Protein AF-A0AB40CVM0-F1 (afdb_monomer)

Solvent-accessible surface area (backbone atoms only — not comparable to full-atom values): 10244 Å² total; per-residue (Å²): 115,86,68,56,75,73,36,88,53,53,49,73,67,45,50,52,48,48,51,51,51,39,75,69,60,80,73,60,88,91,58,45,74,55,73,43,61,72,40,90,69,58,43,54,48,69,69,47,38,52,52,47,45,49,66,45,48,52,59,50,49,52,50,49,33,65,75,70,69,53,58,56,62,61,42,43,32,39,36,34,31,25,38,70,54,86,56,88,74,40,69,51,56,54,49,38,62,74,59,59,33,45,96,80,45,45,73,42,75,47,57,74,57,54,93,56,34,58,62,53,44,50,53,54,47,50,55,49,43,74,74,38,83,67,38,31,32,39,38,37,38,40,52,45,61,44,64,60,69,62,64,67,68,56,66,84,55,42,48,52,70,48,71,67,60,59,55,60,50,69,48,83,45,67,64,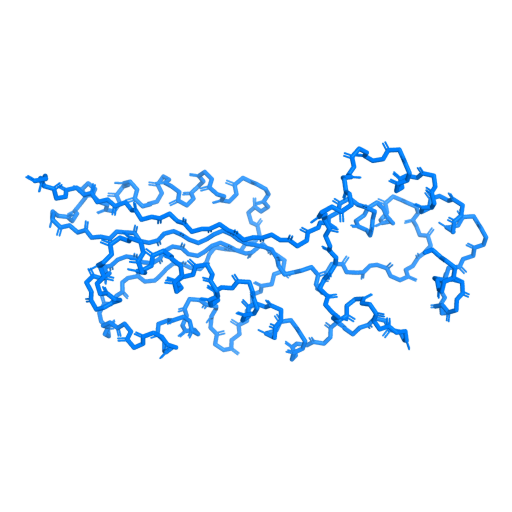52,82,132

Foldseek 3Di:
DVCLVQAPADDPVLVVLLVVCQVVVPDDPPFADQPQVVDRPRHLDPVSLVVLLCVAPPVQVVVVCVVVVDQLQQAQEEEEEEALDADVVGSQVVVCVVSVYDPNRHYHYHYNPPPCSQVVSVVVQVVVQVVDAFGKYKYKYWYRLSRLDDSHHPSVSSVSVRHDTGHMHMDIDHPDDD

Mean predicted aligned error: 4.35 Å

Organism: Dioscorea cayennensis subsp. rotundata (NCBI:txid55577)

InterPro domains:
  IPR012392 Very-long-chain 3-ketoacyl-CoA synthase [PTHR31561] (1-177)
  IPR013601 FAE1/Type III polyketide synthase-like protein [PF08392] (1-177)
  IPR016039 Thiolase-like [G3DSA:3.40.47.10] (3-178)
  IPR016039 Thiolase-like [SSF53901] (11-176)

Nearest PDB structures (foldseek):
  4jap-assembly1_D  TM=8.846E-01  e=1.483E-09  Mycobacterium tuberculosis
  7bur-assembly1_B  TM=7.819E-01  e=9.268E-09  Glycine max
  6j1n-assembly1_B  TM=8.239E-01  e=4.175E-08  Anisodus acutangulus
  6l78-assembly1_A  TM=7.704E-01  e=2.170E-08  Aegle marmelos
  1ted-assembly2_D  TM=8.591E-01  e=1.546E-07  Mycobacterium tuberculosis H37Rv

Structure (mmCIF, N/CA/C/O backbone):
data_AF-A0AB40CVM0-F1
#
_entry.id   AF-A0AB40CVM0-F1
#
loop_
_atom_site.group_PDB
_atom_site.id
_atom_site.type_symbol
_atom_site.label_atom_id
_atom_site.label_alt_id
_atom_site.label_comp_id
_atom_site.label_asym_id
_atom_site.label_entity_id
_atom_site.label_seq_id
_atom_site.pdbx_PDB_ins_code
_atom_site.Cartn_x
_atom_site.Cartn_y
_atom_site.Cartn_z
_atom_site.occupancy
_atom_site.B_iso_or_equiv
_atom_site.auth_seq_id
_atom_site.auth_comp_id
_atom_site.auth_asym_id
_atom_site.auth_atom_id
_atom_site.pdbx_PDB_model_num
ATOM 1 N N . MET A 1 1 ? 13.457 -11.020 -18.834 1.00 57.88 1 MET A N 1
ATOM 2 C CA . MET A 1 1 ? 14.182 -10.128 -19.769 1.00 57.88 1 MET A CA 1
ATOM 3 C C . MET A 1 1 ? 13.945 -10.510 -21.225 1.00 57.88 1 MET A C 1
ATOM 5 O O . MET A 1 1 ? 13.633 -9.621 -22.001 1.00 57.88 1 MET A O 1
ATOM 9 N N . GLU A 1 2 ? 14.026 -11.795 -21.590 1.00 58.19 2 GLU A N 1
ATOM 10 C CA . GLU A 1 2 ? 13.912 -12.271 -22.986 1.00 58.19 2 GLU A CA 1
ATOM 11 C C . GLU A 1 2 ? 12.644 -11.822 -23.724 1.00 58.19 2 GLU A C 1
ATOM 13 O O . GLU A 1 2 ? 12.697 -11.562 -24.918 1.00 58.19 2 GLU A O 1
ATOM 18 N N . HIS A 1 3 ? 11.523 -11.652 -23.022 1.00 64.69 3 HIS A N 1
ATOM 19 C CA . HIS A 1 3 ? 10.270 -11.222 -23.643 1.00 64.69 3 HIS A CA 1
ATOM 20 C C . HIS A 1 3 ? 10.081 -9.697 -23.747 1.00 64.69 3 HIS A C 1
ATOM 22 O O . HIS A 1 3 ? 9.148 -9.250 -24.409 1.00 64.69 3 HIS A O 1
ATOM 28 N N . LEU A 1 4 ? 10.945 -8.884 -23.121 1.00 64.69 4 LEU A N 1
ATOM 29 C CA . LEU A 1 4 ? 10.846 -7.415 -23.188 1.00 64.69 4 LEU A CA 1
ATOM 30 C C . LEU A 1 4 ? 11.214 -6.871 -24.574 1.00 64.69 4 LEU A C 1
ATOM 32 O O . LEU A 1 4 ? 10.752 -5.795 -24.937 1.00 64.69 4 LEU A O 1
ATOM 36 N N . SER A 1 5 ? 11.997 -7.621 -25.355 1.00 62.88 5 SER A N 1
ATOM 37 C CA . SER A 1 5 ? 12.316 -7.301 -26.753 1.00 62.88 5 SER A CA 1
ATOM 38 C C . SER A 1 5 ? 11.097 -7.365 -27.679 1.00 62.88 5 SER A C 1
ATOM 40 O O . SER A 1 5 ? 11.142 -6.813 -28.774 1.00 62.88 5 SER A O 1
ATOM 42 N N . MET A 1 6 ? 10.009 -8.012 -27.241 1.00 64.81 6 MET A N 1
ATOM 43 C CA . MET A 1 6 ? 8.746 -8.093 -27.981 1.00 64.81 6 MET A CA 1
ATOM 44 C C . MET A 1 6 ? 7.797 -6.924 -27.679 1.00 64.81 6 MET A C 1
ATOM 46 O O . MET A 1 6 ? 6.749 -6.816 -28.310 1.00 64.81 6 MET A O 1
ATOM 50 N N . ILE A 1 7 ? 8.125 -6.059 -26.711 1.00 70.56 7 ILE A N 1
ATOM 51 C CA . ILE A 1 7 ? 7.339 -4.855 -26.431 1.00 70.56 7 ILE A CA 1
ATOM 52 C C . ILE A 1 7 ? 7.738 -3.784 -27.447 1.00 70.56 7 ILE A C 1
ATOM 54 O O . ILE A 1 7 ? 8.870 -3.296 -27.429 1.00 70.56 7 ILE A O 1
ATOM 58 N N . GLU A 1 8 ? 6.795 -3.391 -28.307 1.00 63.75 8 GLU A N 1
ATOM 59 C CA . GLU A 1 8 ? 6.959 -2.229 -29.183 1.00 63.75 8 GLU A CA 1
ATOM 60 C C . GLU A 1 8 ? 7.308 -0.994 -28.337 1.00 63.75 8 GLU A C 1
ATOM 62 O O . GLU A 1 8 ? 6.508 -0.532 -27.524 1.00 63.75 8 GLU A O 1
ATOM 67 N N . GLY A 1 9 ? 8.530 -0.477 -28.493 1.00 71.75 9 GLY A N 1
ATOM 68 C CA . GLY A 1 9 ? 8.985 0.729 -27.794 1.00 71.75 9 GLY A CA 1
ATOM 69 C C . GLY A 1 9 ? 10.433 0.683 -27.315 1.00 71.75 9 GLY A C 1
ATOM 70 O O . GLY A 1 9 ? 11.092 1.722 -27.335 1.00 71.75 9 GLY A O 1
ATOM 71 N N . PHE A 1 10 ? 10.969 -0.490 -26.964 1.00 84.06 10 PHE A N 1
ATOM 72 C CA . PHE A 1 10 ? 12.355 -0.610 -26.493 1.00 84.06 10 PHE A CA 1
ATOM 73 C C . PHE A 1 10 ? 13.326 -0.936 -27.630 1.00 84.06 10 PHE A C 1
ATOM 75 O O . PHE A 1 10 ? 13.110 -1.855 -28.413 1.00 84.06 10 PHE A O 1
ATOM 82 N N . ASP A 1 11 ? 14.420 -0.181 -27.711 1.00 88.38 11 ASP A N 1
ATOM 83 C CA . ASP A 1 11 ? 15.569 -0.507 -28.555 1.00 88.38 11 ASP A CA 1
ATOM 84 C C . ASP A 1 11 ? 16.644 -1.270 -27.772 1.00 88.38 11 ASP A C 1
ATOM 86 O O . ASP A 1 11 ? 16.549 -1.477 -26.560 1.00 88.38 11 ASP A O 1
ATOM 90 N N . GLN A 1 12 ? 17.692 -1.697 -28.477 1.00 88.69 12 GLN A N 1
ATOM 91 C CA . GLN A 1 12 ? 18.775 -2.484 -27.891 1.00 88.69 12 GLN A CA 1
ATOM 92 C C . GLN A 1 12 ? 19.476 -1.758 -26.733 1.00 88.69 12 GLN A C 1
ATOM 94 O O . GLN A 1 12 ? 19.902 -2.397 -25.769 1.00 88.69 12 GLN A O 1
ATOM 99 N N . GLU A 1 13 ? 19.578 -0.429 -26.806 1.00 91.38 13 GLU A N 1
ATOM 100 C CA . GLU A 1 13 ? 20.172 0.385 -25.747 1.00 91.38 13 GLU A CA 1
ATOM 101 C C . GLU A 1 13 ? 19.293 0.375 -24.489 1.00 91.38 13 GLU A C 1
ATOM 103 O O . GLU A 1 13 ? 19.786 0.104 -23.392 1.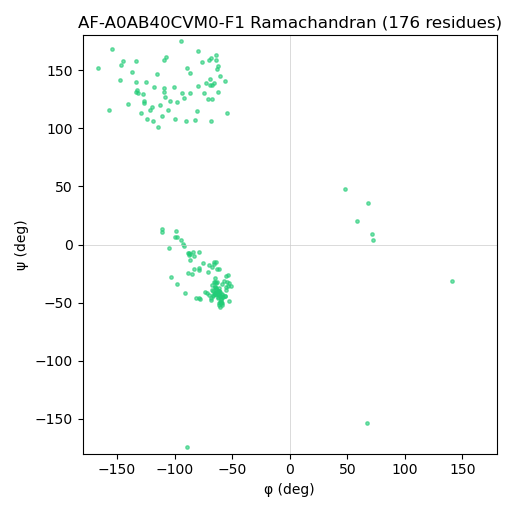00 91.38 13 GLU A O 1
ATOM 108 N N . SER A 1 14 ? 17.980 0.562 -24.654 1.00 91.50 14 SER A N 1
ATOM 109 C CA . SER A 1 14 ? 16.994 0.470 -23.572 1.00 91.50 14 SER A CA 1
ATOM 110 C C . SER A 1 14 ? 17.009 -0.909 -22.907 1.00 91.50 14 SER A C 1
ATOM 112 O O . SER A 1 14 ? 17.029 -1.006 -21.680 1.00 91.50 14 SER A O 1
ATOM 114 N N . LEU A 1 15 ? 17.054 -1.988 -23.697 1.00 90.69 15 LEU A N 1
ATOM 115 C CA . LEU A 1 15 ? 17.100 -3.361 -23.183 1.00 90.69 15 LEU A CA 1
ATOM 116 C C . LEU A 1 15 ? 18.396 -3.647 -22.414 1.00 90.69 15 LEU A C 1
ATOM 118 O O . LEU A 1 15 ? 18.350 -4.235 -21.331 1.00 90.69 15 LEU A O 1
ATOM 122 N N . SER A 1 16 ? 19.540 -3.195 -22.938 1.00 92.19 16 SER A N 1
ATOM 123 C CA . SER A 1 16 ? 20.839 -3.294 -22.261 1.00 92.19 16 SER A CA 1
ATOM 124 C C . SER A 1 16 ? 20.829 -2.544 -20.926 1.00 92.19 16 SER A C 1
ATOM 126 O O . SER A 1 16 ? 21.240 -3.090 -19.898 1.00 92.19 16 SER A O 1
ATOM 128 N N . PHE A 1 17 ? 20.275 -1.328 -20.912 1.00 92.94 17 PHE A N 1
ATOM 129 C CA . PHE A 1 17 ? 20.122 -0.526 -19.703 1.00 92.94 17 PHE A CA 1
ATOM 130 C C . PHE A 1 17 ? 19.230 -1.218 -18.664 1.00 92.94 17 PHE A C 1
ATOM 132 O O . PHE A 1 17 ? 19.660 -1.406 -17.524 1.00 92.94 17 PHE A O 1
ATOM 139 N N . LEU A 1 18 ? 18.027 -1.657 -19.055 1.00 91.69 18 LEU A N 1
ATOM 140 C CA . LEU A 1 18 ? 17.101 -2.386 -18.181 1.00 91.69 18 LEU A CA 1
ATOM 141 C C . LEU A 1 18 ? 17.761 -3.640 -17.592 1.00 91.69 18 LEU A C 1
ATOM 143 O O . LEU A 1 18 ? 17.664 -3.877 -16.387 1.00 91.69 18 LEU A O 1
ATOM 147 N N . SER A 1 19 ? 18.478 -4.410 -18.421 1.00 91.44 19 SER A N 1
ATOM 148 C CA . SER A 1 19 ? 19.187 -5.623 -17.996 1.00 91.44 19 SER A CA 1
ATOM 149 C C . SER A 1 19 ? 20.247 -5.307 -16.952 1.00 91.44 19 SER A C 1
ATOM 151 O O . SER A 1 19 ? 20.285 -5.926 -15.887 1.00 91.44 19 SER A O 1
ATOM 153 N N . LYS A 1 20 ? 21.094 -4.317 -17.251 1.00 93.94 20 LYS A N 1
ATOM 154 C CA . LYS A 1 20 ? 22.196 -3.912 -16.384 1.00 93.94 20 LYS A CA 1
ATOM 155 C C . LYS A 1 20 ? 21.665 -3.436 -15.038 1.00 93.94 20 LYS A C 1
ATOM 157 O O . LYS A 1 20 ? 22.048 -4.001 -14.019 1.00 93.94 20 LYS A O 1
ATOM 162 N N . VAL A 1 21 ? 20.740 -2.474 -15.039 1.00 94.00 21 VAL A N 1
ATOM 163 C CA . VAL A 1 21 ? 20.189 -1.897 -13.804 1.00 94.00 21 VAL A CA 1
ATOM 164 C C . VAL A 1 21 ? 19.455 -2.948 -12.981 1.00 94.00 21 VAL A C 1
ATOM 166 O O . VAL A 1 21 ? 19.649 -2.995 -11.772 1.00 94.00 21 VAL A O 1
ATOM 169 N N . THR A 1 22 ? 18.651 -3.813 -13.606 1.00 90.25 22 THR A N 1
ATOM 170 C CA . THR A 1 22 ? 17.925 -4.861 -12.875 1.00 90.25 22 THR A CA 1
ATOM 171 C C . THR A 1 22 ? 18.899 -5.827 -12.201 1.00 90.25 22 THR A C 1
ATOM 173 O O . THR A 1 22 ? 18.762 -6.073 -11.004 1.00 90.25 22 THR A O 1
ATOM 176 N N . SER A 1 23 ? 19.932 -6.291 -12.915 1.00 90.75 23 SER A N 1
ATOM 177 C CA . SER A 1 23 ? 20.947 -7.204 -12.361 1.00 90.75 23 SER A CA 1
ATOM 178 C C . SER A 1 23 ? 21.788 -6.587 -11.237 1.00 90.75 23 SER A C 1
ATOM 180 O O . SER A 1 23 ? 22.225 -7.294 -10.336 1.00 90.75 23 SER A O 1
ATOM 182 N N . SER A 1 24 ? 21.983 -5.264 -11.251 1.00 93.50 24 SER A N 1
ATOM 183 C CA . SER A 1 24 ? 22.740 -4.535 -10.228 1.00 93.50 24 SER A CA 1
ATOM 184 C C . SER A 1 24 ? 21.861 -3.847 -9.175 1.00 93.50 24 SER A C 1
ATOM 186 O O . SER A 1 24 ? 22.378 -3.073 -8.375 1.00 93.50 24 SER A O 1
ATOM 188 N N . SER A 1 25 ? 20.542 -4.061 -9.189 1.00 91.06 25 SER A N 1
ATOM 189 C CA . SER A 1 25 ? 19.595 -3.335 -8.322 1.00 91.06 25 SER A CA 1
ATOM 190 C C . SER A 1 25 ? 19.605 -3.800 -6.864 1.00 91.06 25 SER A C 1
ATOM 192 O O . SER A 1 25 ? 19.070 -3.107 -6.002 1.00 91.06 25 SER A O 1
ATOM 194 N N . GLY A 1 26 ? 20.180 -4.974 -6.586 1.00 92.12 26 GLY A N 1
ATOM 195 C CA . GLY A 1 26 ? 20.122 -5.608 -5.266 1.00 92.12 26 GLY A CA 1
ATOM 196 C C . GLY A 1 26 ? 18.742 -6.171 -4.904 1.00 92.12 26 GLY A C 1
ATOM 197 O O . GLY A 1 26 ? 18.536 -6.573 -3.761 1.00 92.12 26 GLY A O 1
ATOM 198 N N . LEU A 1 27 ? 17.792 -6.203 -5.846 1.00 92.19 27 LEU A N 1
ATOM 199 C CA . LEU A 1 27 ? 16.487 -6.827 -5.644 1.00 92.19 27 LEU A CA 1
ATOM 200 C C . LEU A 1 27 ? 16.618 -8.352 -5.672 1.00 92.19 27 LEU A C 1
ATOM 202 O O . LEU A 1 27 ? 17.206 -8.910 -6.595 1.00 92.19 27 LEU A O 1
ATOM 206 N N . GLY A 1 28 ? 16.053 -9.013 -4.663 1.00 89.75 28 GLY A N 1
ATOM 207 C CA . GLY A 1 28 ? 16.000 -10.471 -4.596 1.00 89.75 28 GLY A CA 1
ATOM 208 C C . GLY A 1 28 ? 14.883 -11.073 -5.453 1.00 89.75 28 GLY A C 1
ATOM 209 O O . GLY A 1 28 ? 13.939 -10.389 -5.860 1.00 89.75 28 GLY A O 1
ATOM 210 N N . GLU A 1 29 ? 14.961 -12.389 -5.643 1.00 88.12 29 GLU A N 1
ATOM 211 C CA . GLU A 1 29 ? 13.989 -13.188 -6.410 1.00 88.12 29 GLU A CA 1
ATOM 212 C C . GLU A 1 29 ? 12.592 -13.249 -5.765 1.00 88.12 29 GLU A C 1
ATOM 214 O O . GLU A 1 29 ? 11.612 -13.590 -6.420 1.00 88.12 29 GLU A O 1
ATOM 219 N N . GLU A 1 30 ? 12.469 -12.878 -4.487 1.00 89.19 30 GLU A N 1
ATOM 220 C CA . GLU A 1 30 ? 11.181 -12.799 -3.781 1.00 89.19 30 GLU A CA 1
ATOM 221 C C . GLU A 1 30 ? 10.384 -11.525 -4.118 1.00 89.19 30 GLU A C 1
ATOM 223 O O . GLU A 1 30 ? 9.234 -11.365 -3.705 1.00 89.19 30 GLU A O 1
ATOM 228 N N . THR A 1 31 ? 10.974 -10.603 -4.883 1.00 91.00 31 THR A N 1
ATOM 229 C CA . THR A 1 31 ? 10.281 -9.403 -5.356 1.00 91.00 31 THR A CA 1
ATOM 230 C C . THR A 1 31 ? 9.536 -9.675 -6.659 1.00 91.00 31 THR A C 1
ATOM 232 O O . THR A 1 31 ? 9.971 -10.467 -7.490 1.00 91.00 31 THR A O 1
ATOM 235 N N . TYR A 1 32 ? 8.404 -9.003 -6.882 1.00 89.19 32 TYR A N 1
ATOM 236 C CA . TYR A 1 32 ? 7.591 -9.277 -8.065 1.00 89.19 32 TYR A CA 1
ATOM 237 C C . TYR A 1 32 ? 6.899 -8.042 -8.646 1.00 89.19 32 TYR A C 1
ATOM 239 O O . TYR A 1 32 ? 6.675 -7.040 -7.969 1.00 89.19 32 TYR A O 1
ATOM 247 N N . PHE A 1 33 ? 6.546 -8.150 -9.929 1.00 91.62 33 PHE A N 1
ATOM 248 C CA . PHE A 1 33 ? 5.598 -7.268 -10.613 1.00 91.62 33 PHE A CA 1
ATOM 249 C C . PHE A 1 33 ? 4.171 -7.799 -10.489 1.00 91.62 33 PHE A C 1
ATOM 251 O O . PHE A 1 33 ? 3.992 -9.029 -10.455 1.00 91.62 33 PHE A O 1
ATOM 258 N N . PRO A 1 34 ? 3.152 -6.926 -10.522 1.00 92.81 34 PRO A N 1
ATOM 259 C CA . PRO A 1 34 ? 1.771 -7.371 -10.585 1.00 92.81 34 PRO A CA 1
ATOM 260 C C . PRO A 1 34 ? 1.525 -8.147 -11.896 1.00 92.81 34 PRO A C 1
ATOM 262 O O . PRO A 1 34 ? 2.178 -7.878 -12.910 1.00 92.81 34 PRO A O 1
ATOM 265 N N . PRO A 1 35 ? 0.587 -9.111 -11.920 1.00 92.06 35 PRO A N 1
ATOM 266 C CA . PRO A 1 35 ? 0.256 -9.895 -13.114 1.00 92.06 35 PRO A CA 1
ATOM 267 C C . PRO A 1 35 ? -0.024 -9.056 -14.370 1.00 92.06 35 PRO A C 1
ATOM 269 O O . PRO A 1 35 ? 0.356 -9.441 -15.473 1.00 92.06 35 PRO A O 1
ATOM 272 N N . SER A 1 36 ? -0.645 -7.890 -14.214 1.00 92.12 36 SER A N 1
ATOM 273 C CA . SER A 1 36 ? -0.925 -6.916 -15.277 1.00 92.12 36 SER A CA 1
ATOM 274 C C . SER A 1 36 ? 0.328 -6.482 -16.051 1.00 92.12 36 SER A C 1
ATOM 276 O O . SER A 1 36 ? 0.289 -6.406 -17.279 1.00 92.12 36 SER A O 1
ATOM 278 N N . LEU A 1 37 ? 1.457 -6.295 -15.362 1.00 90.62 37 LEU A N 1
ATOM 279 C CA . LEU A 1 37 ? 2.740 -5.914 -15.961 1.00 90.62 37 LEU A CA 1
ATOM 280 C C . LEU A 1 37 ? 3.543 -7.098 -16.518 1.00 90.62 37 LEU A C 1
ATOM 282 O O . LEU A 1 37 ? 4.552 -6.894 -17.183 1.00 90.62 37 LEU A O 1
ATOM 286 N N . ARG A 1 38 ? 3.091 -8.338 -16.291 1.00 87.25 38 ARG A N 1
ATOM 287 C CA . ARG A 1 38 ? 3.680 -9.545 -16.901 1.00 87.25 38 ARG A CA 1
ATOM 288 C C . ARG A 1 38 ? 3.079 -9.876 -18.272 1.00 87.25 38 ARG A C 1
ATOM 290 O O . ARG A 1 38 ? 3.555 -10.791 -18.934 1.00 87.25 38 ARG A O 1
ATOM 297 N N . HIS A 1 39 ? 2.027 -9.164 -18.685 1.00 85.75 39 HIS A N 1
ATOM 298 C CA . HIS A 1 39 ? 1.439 -9.297 -20.018 1.00 85.75 39 HIS A CA 1
ATOM 299 C C . HIS A 1 39 ? 2.297 -8.593 -21.076 1.00 85.75 39 HIS A C 1
ATOM 301 O O . HIS A 1 39 ? 3.035 -7.658 -20.772 1.00 85.75 39 HIS A O 1
ATOM 307 N N . LEU A 1 40 ? 2.159 -9.023 -22.331 1.00 83.69 40 LEU A N 1
ATOM 308 C CA . LEU A 1 40 ? 2.817 -8.419 -23.488 1.00 83.69 40 LEU A CA 1
ATOM 309 C C . LEU A 1 40 ? 1.741 -8.034 -24.517 1.00 83.69 40 LEU A C 1
ATOM 311 O O . LEU A 1 40 ? 1.143 -8.935 -25.110 1.00 83.69 40 LEU A O 1
ATOM 315 N N . PRO A 1 41 ? 1.453 -6.733 -24.707 1.00 84.31 41 PRO A N 1
ATOM 316 C CA . PRO A 1 41 ? 1.983 -5.591 -23.951 1.00 84.31 41 PRO A CA 1
ATOM 317 C C . PRO A 1 41 ? 1.448 -5.527 -22.498 1.00 84.31 41 PRO A C 1
ATOM 319 O O . PRO A 1 41 ? 0.386 -6.094 -22.207 1.00 84.31 41 PRO A O 1
ATOM 322 N N . PRO A 1 42 ? 2.149 -4.829 -21.582 1.00 89.62 42 PRO A N 1
ATOM 323 C CA . PRO A 1 42 ? 1.684 -4.592 -20.215 1.00 89.62 42 PRO A CA 1
ATOM 324 C C . PRO A 1 42 ? 0.315 -3.913 -20.173 1.00 89.62 42 PRO A C 1
ATOM 326 O O . PRO A 1 42 ? 0.028 -3.012 -20.962 1.00 89.62 42 PRO A O 1
ATOM 329 N N . ARG A 1 43 ? -0.537 -4.329 -19.232 1.00 90.88 43 ARG A N 1
ATOM 330 C CA . ARG A 1 43 ? -1.899 -3.796 -19.084 1.00 90.88 43 ARG A CA 1
ATOM 331 C C . ARG A 1 43 ? -1.952 -2.766 -17.965 1.00 90.88 43 ARG A C 1
ATOM 333 O O . ARG A 1 43 ? -1.892 -3.120 -16.794 1.00 90.88 43 ARG A O 1
ATOM 340 N N . THR A 1 44 ? -2.083 -1.498 -18.329 1.00 91.06 44 THR A N 1
ATOM 341 C CA . THR A 1 44 ? -2.035 -0.362 -17.392 1.00 91.06 44 THR A CA 1
ATOM 342 C C . THR A 1 44 ? -3.387 0.337 -17.230 1.00 91.06 44 THR A C 1
ATOM 344 O O . THR A 1 44 ? -3.478 1.416 -16.650 1.00 91.06 44 THR A O 1
ATOM 347 N N . ASP A 1 45 ? -4.463 -0.264 -17.744 1.00 93.31 45 ASP A N 1
ATOM 348 C CA . ASP A 1 45 ? -5.802 0.301 -17.644 1.00 93.31 45 ASP A CA 1
ATOM 349 C C . ASP A 1 45 ? -6.338 0.291 -16.203 1.00 93.31 45 ASP A C 1
ATOM 351 O O . ASP A 1 45 ? -5.893 -0.456 -15.323 1.00 93.31 45 ASP A O 1
ATOM 355 N N . HIS A 1 46 ? -7.349 1.128 -15.972 1.00 94.00 46 HIS A N 1
ATOM 356 C CA . HIS A 1 46 ? -7.940 1.338 -14.654 1.00 94.00 46 HIS A CA 1
ATOM 357 C C . HIS A 1 46 ? -8.430 0.038 -13.996 1.00 94.00 46 HIS A C 1
ATOM 359 O O . HIS A 1 46 ? -8.282 -0.137 -12.787 1.00 94.00 46 HIS A O 1
ATOM 365 N N . LYS A 1 47 ? -8.982 -0.902 -14.776 1.00 95.00 47 LYS A N 1
ATOM 366 C CA . LYS A 1 47 ? -9.497 -2.171 -14.249 1.00 95.00 47 LYS A CA 1
ATOM 367 C C . LYS A 1 47 ? -8.360 -3.031 -13.698 1.00 95.00 47 LYS A C 1
ATOM 369 O O . LYS A 1 47 ? -8.506 -3.583 -12.610 1.00 95.00 47 LYS A O 1
ATOM 374 N N . ASN A 1 48 ? -7.237 -3.117 -14.409 1.00 95.19 48 ASN A N 1
ATOM 375 C CA . ASN A 1 48 ? -6.051 -3.829 -13.925 1.00 95.19 48 ASN A CA 1
ATOM 376 C C . ASN A 1 48 ? -5.452 -3.168 -12.671 1.00 95.19 48 ASN A C 1
ATOM 378 O O . ASN A 1 48 ? -5.065 -3.874 -11.744 1.00 95.19 48 ASN A O 1
ATOM 382 N N . CYS A 1 49 ? -5.468 -1.835 -12.585 1.00 95.25 49 CYS A N 1
ATOM 383 C CA . CYS A 1 49 ? -5.022 -1.109 -11.389 1.00 95.25 49 CYS A CA 1
ATOM 384 C C . CYS A 1 49 ? -5.893 -1.422 -10.157 1.00 95.25 49 CYS A C 1
ATOM 386 O O . CYS A 1 49 ? -5.373 -1.677 -9.072 1.00 95.25 49 CYS A O 1
ATOM 388 N N . ILE A 1 50 ? -7.220 -1.480 -10.325 1.00 96.06 50 ILE A N 1
ATOM 389 C CA . ILE A 1 50 ? -8.149 -1.892 -9.257 1.00 96.06 50 ILE A CA 1
ATOM 390 C C . ILE A 1 50 ? -7.912 -3.353 -8.846 1.00 96.06 50 ILE A C 1
ATOM 392 O O . ILE A 1 50 ? -7.933 -3.679 -7.660 1.00 96.06 50 ILE A O 1
ATOM 396 N N . GLN A 1 51 ? -7.662 -4.245 -9.807 1.00 95.88 51 GLN A N 1
ATOM 397 C CA . GLN A 1 51 ? -7.361 -5.651 -9.517 1.00 95.88 51 GLN A CA 1
ATOM 398 C C . GLN A 1 51 ? -6.045 -5.817 -8.747 1.00 95.88 51 GLN A C 1
ATOM 400 O O . GLN A 1 51 ? -5.993 -6.603 -7.801 1.00 95.88 51 GLN A O 1
ATOM 405 N N . GLU A 1 52 ? -5.005 -5.065 -9.111 1.00 96.19 52 GLU A N 1
ATOM 406 C CA . GLU A 1 52 ? -3.753 -5.007 -8.354 1.00 96.19 52 GLU A CA 1
ATOM 407 C C . GLU A 1 52 ? -3.998 -4.517 -6.923 1.00 96.19 52 GLU A C 1
ATOM 409 O O . GLU A 1 52 ? -3.584 -5.182 -5.975 1.00 96.19 52 GLU A O 1
ATOM 414 N N . ALA A 1 53 ? -4.750 -3.427 -6.753 1.00 96.00 53 ALA A N 1
ATOM 415 C CA . ALA A 1 53 ? -5.107 -2.908 -5.437 1.00 96.00 53 ALA A CA 1
ATOM 416 C C . ALA A 1 53 ? -5.820 -3.969 -4.571 1.00 96.00 53 ALA A C 1
ATOM 418 O O . ALA A 1 53 ? -5.463 -4.171 -3.412 1.00 96.00 53 ALA A O 1
ATOM 419 N N . HIS A 1 54 ? -6.775 -4.718 -5.134 1.00 96.12 54 HIS A N 1
ATOM 420 C CA . HIS A 1 54 ? -7.445 -5.816 -4.425 1.00 96.12 54 HIS A CA 1
ATOM 421 C C . HIS A 1 54 ? -6.480 -6.930 -3.997 1.00 96.12 54 HIS A C 1
ATOM 423 O O . HIS A 1 54 ? -6.580 -7.422 -2.870 1.00 96.12 54 HIS A O 1
ATOM 429 N N . MET A 1 55 ? -5.554 -7.324 -4.879 1.00 96.06 55 MET A N 1
ATOM 430 C CA . MET A 1 55 ? -4.544 -8.341 -4.569 1.00 96.06 55 MET A CA 1
ATOM 431 C C . MET A 1 55 ? -3.602 -7.901 -3.451 1.00 96.06 55 MET A C 1
ATOM 433 O O . MET A 1 55 ? -3.158 -8.742 -2.677 1.00 96.06 55 MET A O 1
ATOM 437 N N . LEU A 1 56 ? -3.320 -6.603 -3.352 1.00 95.56 56 LEU A N 1
ATOM 438 C CA . LEU A 1 56 ? -2.457 -6.049 -2.315 1.00 95.56 56 LEU A CA 1
ATOM 439 C C . LEU A 1 56 ? -3.197 -5.907 -0.980 1.00 95.56 56 LEU A C 1
ATOM 441 O O . LEU A 1 56 ? -2.673 -6.321 0.048 1.00 95.56 56 LEU A O 1
ATOM 445 N N . PHE A 1 57 ? -4.424 -5.379 -0.983 1.00 96.25 57 PHE A N 1
ATOM 446 C CA . PHE A 1 57 ? -5.151 -5.052 0.248 1.00 96.25 57 PHE A CA 1
ATOM 447 C C . PHE A 1 57 ? -5.778 -6.251 0.948 1.00 96.25 57 PHE A C 1
ATOM 449 O O . PHE A 1 57 ? -5.715 -6.362 2.172 1.00 96.25 57 PHE A O 1
ATOM 456 N N . PHE A 1 58 ? -6.466 -7.120 0.209 1.00 97.25 58 PHE A N 1
ATOM 457 C CA . PHE A 1 58 ? -7.349 -8.092 0.853 1.00 97.25 58 PHE A CA 1
ATOM 458 C C . PHE A 1 58 ? -6.588 -9.172 1.628 1.00 97.25 58 PHE A C 1
ATOM 460 O O . PHE A 1 58 ? -6.985 -9.425 2.767 1.00 97.25 58 PHE A O 1
ATOM 467 N N . PRO A 1 59 ? -5.494 -9.759 1.104 1.00 97.38 59 PRO A N 1
ATOM 468 C CA . PRO A 1 59 ? -4.737 -10.760 1.848 1.00 97.38 59 PRO A CA 1
ATOM 469 C C . PRO A 1 59 ? -4.127 -10.201 3.137 1.00 97.38 59 PRO A C 1
ATOM 471 O O . PRO A 1 59 ? -4.268 -10.820 4.188 1.00 97.38 59 PRO A O 1
ATOM 474 N N . ILE A 1 60 ? -3.515 -9.010 3.093 1.00 97.38 60 ILE A N 1
ATOM 475 C CA . ILE A 1 60 ? -2.868 -8.425 4.280 1.00 97.38 60 ILE A CA 1
ATOM 476 C C . ILE A 1 60 ? -3.880 -8.039 5.360 1.00 97.38 60 ILE A C 1
ATOM 478 O O . ILE A 1 60 ? -3.595 -8.167 6.546 1.00 97.38 60 ILE A O 1
ATOM 482 N N . LEU A 1 61 ? -5.074 -7.589 4.966 1.00 98.12 61 LEU A N 1
ATOM 483 C CA . LEU A 1 61 ? -6.123 -7.227 5.911 1.00 98.12 61 LEU A CA 1
ATOM 484 C C . LEU A 1 61 ? -6.753 -8.468 6.534 1.00 98.12 61 LEU A C 1
ATOM 486 O O . LEU A 1 61 ? -6.983 -8.489 7.739 1.00 98.12 61 LEU A O 1
ATOM 490 N N . GLN A 1 62 ? -6.988 -9.517 5.743 1.00 97.81 62 GLN A N 1
ATOM 491 C CA . GLN A 1 62 ? -7.442 -10.807 6.266 1.00 97.81 62 GLN A CA 1
ATOM 492 C C . GLN A 1 62 ? -6.435 -11.383 7.264 1.00 97.81 62 GLN A C 1
ATOM 494 O O . GLN A 1 62 ? -6.826 -11.779 8.362 1.00 97.81 62 GLN A O 1
ATOM 499 N N . ASP A 1 63 ? -5.149 -11.370 6.915 1.00 98.06 63 ASP A N 1
ATOM 500 C CA . ASP A 1 63 ? -4.069 -11.806 7.795 1.00 98.06 63 ASP A CA 1
ATOM 501 C C . ASP A 1 63 ? -4.030 -10.977 9.091 1.00 98.06 63 ASP A C 1
ATOM 503 O O . ASP A 1 63 ? -4.080 -11.542 10.186 1.00 98.06 63 ASP A O 1
ATOM 507 N N . LEU A 1 64 ? -4.064 -9.644 8.993 1.00 98.25 64 LEU A N 1
ATOM 508 C CA . LEU A 1 64 ? -4.080 -8.740 10.146 1.00 98.25 64 LEU A CA 1
ATOM 509 C C . LEU A 1 64 ? -5.286 -8.991 11.066 1.00 98.25 64 LEU A C 1
ATOM 511 O O . LEU A 1 64 ? -5.106 -9.157 12.275 1.00 98.25 64 LEU A O 1
ATOM 515 N N . PHE A 1 65 ? -6.506 -9.048 10.527 1.00 98.00 65 PHE A N 1
ATOM 516 C CA . PHE A 1 65 ? -7.707 -9.307 11.329 1.00 98.00 65 PHE A CA 1
ATOM 517 C C . PHE A 1 65 ? -7.679 -10.704 11.958 1.00 98.00 65 PHE A C 1
ATOM 519 O O . PHE A 1 65 ? -8.045 -10.855 13.121 1.00 98.00 65 PHE A O 1
ATOM 526 N N . SER A 1 66 ? -7.168 -11.716 11.249 1.00 97.62 66 SER A N 1
ATOM 527 C CA . SER A 1 66 ? -7.026 -13.067 11.805 1.00 97.62 66 SER A CA 1
ATOM 528 C C . SER A 1 66 ? -6.035 -13.124 12.978 1.00 97.62 66 SER A C 1
ATOM 530 O O . SER A 1 66 ? -6.329 -13.737 14.006 1.00 97.62 66 SER A O 1
ATOM 532 N N . LYS A 1 67 ? -4.891 -12.435 12.866 1.00 97.62 67 LYS A N 1
ATOM 533 C CA . LYS A 1 67 ? -3.837 -12.400 13.893 1.00 97.62 67 LYS A CA 1
ATOM 534 C C . LYS A 1 67 ? -4.242 -11.589 15.117 1.00 97.62 67 LYS A C 1
ATOM 536 O O . LYS A 1 67 ? -3.972 -11.997 16.242 1.00 97.62 67 LYS A O 1
ATOM 541 N N . THR A 1 68 ? -4.885 -10.445 14.898 1.00 96.44 68 THR A N 1
ATOM 542 C CA . THR A 1 68 ? -5.291 -9.524 15.973 1.00 96.44 68 THR A CA 1
ATOM 543 C C . THR A 1 68 ? -6.611 -9.919 16.629 1.00 96.44 68 THR A C 1
ATOM 545 O O . THR A 1 68 ? -6.862 -9.515 17.760 1.00 96.44 68 THR A O 1
ATOM 548 N N . ARG A 1 69 ? -7.443 -10.715 15.940 1.00 96.19 69 ARG A N 1
ATOM 549 C CA . ARG A 1 69 ? -8.814 -11.081 16.340 1.00 96.19 69 ARG A CA 1
ATOM 550 C C . ARG A 1 69 ? -9.745 -9.880 16.538 1.00 96.19 69 ARG A C 1
ATOM 552 O O . ARG A 1 69 ? -10.772 -10.010 17.198 1.00 96.19 69 ARG A O 1
ATOM 559 N N . ILE A 1 70 ? -9.397 -8.732 15.962 1.00 96.75 70 ILE A N 1
ATOM 560 C CA . ILE A 1 70 ? -10.230 -7.532 15.969 1.00 96.75 70 ILE A CA 1
ATOM 561 C C . ILE A 1 70 ? -11.193 -7.599 14.789 1.00 96.75 70 ILE A C 1
ATOM 563 O O . ILE A 1 70 ? -10.784 -7.858 13.654 1.00 96.75 70 ILE A O 1
ATOM 567 N N . SER A 1 71 ? -12.478 -7.370 15.051 1.00 97.44 71 SER A N 1
ATOM 568 C CA . SER A 1 71 ? -13.474 -7.323 13.984 1.00 97.44 71 SER A CA 1
ATOM 569 C C . SER A 1 71 ? -13.261 -6.076 13.115 1.00 97.44 71 SER A C 1
ATOM 571 O O . SER A 1 71 ? -13.011 -4.998 13.660 1.00 97.44 71 SER A O 1
ATOM 573 N N . PRO A 1 72 ? -13.445 -6.144 11.782 1.00 97.81 72 PRO A N 1
ATOM 574 C CA . PRO A 1 72 ? -13.465 -4.946 10.938 1.00 97.81 72 PRO A CA 1
ATOM 575 C C . PRO A 1 72 ? -14.473 -3.884 11.407 1.00 97.81 72 PRO A C 1
ATOM 577 O O . PRO A 1 72 ? -14.267 -2.694 11.183 1.00 97.81 72 PRO A O 1
ATOM 580 N N . GLN A 1 73 ? -15.536 -4.303 12.103 1.00 98.00 73 GLN A N 1
ATOM 581 C CA . GLN A 1 73 ? -16.527 -3.409 12.707 1.00 98.00 73 GLN A CA 1
ATOM 582 C C . GLN A 1 73 ? -15.969 -2.578 13.866 1.00 98.00 73 GLN A C 1
ATOM 584 O O . GLN A 1 73 ? -16.555 -1.569 14.228 1.00 98.00 73 GLN A O 1
ATOM 589 N N . GLU A 1 74 ? -14.854 -2.971 14.474 1.00 97.50 74 GLU A N 1
ATOM 590 C CA . GLU A 1 74 ? -14.252 -2.229 15.585 1.00 97.50 74 GLU A CA 1
ATOM 591 C C . GLU A 1 74 ? -13.299 -1.127 15.115 1.00 97.50 74 GLU A C 1
ATOM 593 O O . GLU A 1 74 ? -12.850 -0.323 15.927 1.00 97.50 74 GLU A O 1
ATOM 598 N N . ILE A 1 75 ? -12.991 -1.056 13.817 1.00 98.25 75 ILE A N 1
ATOM 599 C CA . ILE A 1 75 ? -12.107 -0.028 13.266 1.00 98.25 75 ILE A CA 1
ATOM 600 C C . ILE A 1 75 ? -12.819 1.327 13.283 1.00 98.25 75 ILE A C 1
ATOM 602 O O . ILE A 1 75 ? -13.931 1.467 12.772 1.00 98.25 75 ILE A O 1
ATOM 606 N N . ASP A 1 76 ? -12.194 2.332 13.897 1.00 98.19 76 ASP A N 1
ATOM 607 C CA . ASP A 1 76 ? -12.717 3.705 13.981 1.00 98.19 76 ASP A CA 1
ATOM 608 C C . ASP A 1 76 ? -12.104 4.617 12.916 1.00 98.19 76 ASP A C 1
ATOM 610 O O . ASP A 1 76 ? -12.752 5.540 12.418 1.00 98.19 76 ASP A O 1
ATOM 614 N N . ILE A 1 77 ? -10.833 4.379 12.589 1.00 98.50 77 ILE A N 1
ATOM 615 C CA . ILE A 1 77 ? -10.029 5.211 11.694 1.00 98.50 77 ILE A CA 1
ATOM 616 C C . ILE A 1 77 ? -9.345 4.301 10.675 1.00 98.50 77 ILE A C 1
ATOM 618 O O . ILE A 1 77 ? -8.688 3.333 11.052 1.00 98.50 77 ILE A O 1
ATOM 622 N N . LEU A 1 78 ? -9.456 4.641 9.394 1.00 98.56 78 LEU A N 1
ATOM 623 C CA . LEU A 1 78 ? -8.755 3.985 8.294 1.00 98.56 78 LEU A CA 1
ATOM 624 C C . LEU A 1 78 ? -7.895 5.016 7.562 1.00 98.56 78 LEU A C 1
ATOM 626 O O . LEU A 1 78 ? -8.427 5.934 6.942 1.00 98.56 78 LEU A O 1
ATOM 630 N N . VAL A 1 79 ? -6.576 4.849 7.602 1.00 98.31 79 VAL A N 1
ATOM 631 C CA . VAL A 1 79 ? -5.622 5.653 6.829 1.00 98.31 79 VAL A CA 1
ATOM 632 C C . VAL A 1 79 ? -4.990 4.765 5.768 1.00 98.31 79 VAL A C 1
ATOM 634 O O . VAL A 1 79 ? -4.212 3.868 6.077 1.00 98.31 79 VAL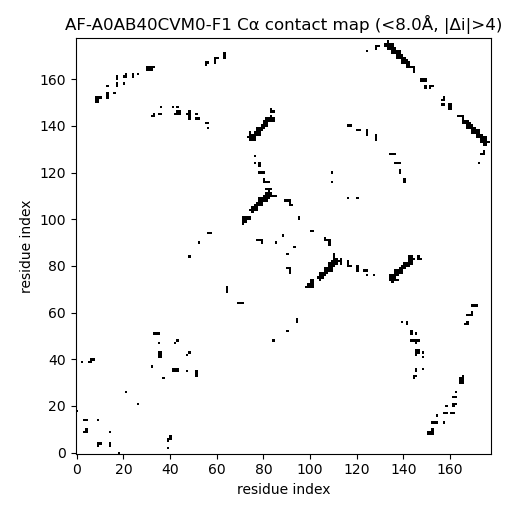 A O 1
ATOM 637 N N . LEU A 1 80 ? -5.320 5.011 4.508 1.00 97.62 80 LEU A N 1
ATOM 638 C CA . LEU A 1 80 ? -4.731 4.326 3.368 1.00 97.62 80 LEU A CA 1
ATOM 639 C C . LEU A 1 80 ? -3.822 5.289 2.620 1.00 97.62 80 LEU A C 1
ATOM 641 O O . LEU A 1 80 ? -4.244 6.393 2.282 1.00 97.62 80 LEU A O 1
ATOM 645 N N . ASN A 1 81 ? -2.603 4.859 2.310 1.00 95.94 81 ASN A N 1
ATOM 646 C CA . ASN A 1 81 ? -1.741 5.559 1.370 1.00 95.94 81 ASN A CA 1
ATOM 647 C C . ASN A 1 81 ? -1.418 4.698 0.143 1.00 95.94 81 ASN A C 1
ATOM 649 O O . ASN A 1 81 ? -1.141 3.504 0.259 1.00 95.94 81 ASN A O 1
ATOM 653 N N . CYS A 1 82 ? -1.501 5.339 -1.021 1.00 95.94 82 CYS A N 1
ATOM 654 C CA . CYS A 1 82 ? -1.124 4.818 -2.330 1.00 95.94 82 CYS A CA 1
ATOM 655 C C . CYS A 1 82 ? -0.839 6.015 -3.243 1.00 95.94 82 CYS A C 1
ATOM 657 O O . CYS A 1 82 ? -1.729 6.838 -3.493 1.00 95.94 82 CYS A O 1
ATOM 659 N N . SER A 1 83 ? 0.408 6.160 -3.700 1.00 92.56 83 SER A N 1
ATOM 660 C CA . SER A 1 83 ? 0.861 7.420 -4.298 1.00 92.56 83 SER A CA 1
ATOM 661 C C . SER A 1 83 ? 0.457 7.569 -5.760 1.00 92.56 83 SER A C 1
ATOM 663 O O . SER A 1 83 ? -0.047 8.626 -6.139 1.00 92.56 83 SER A O 1
ATOM 665 N N . ALA A 1 84 ? 0.659 6.525 -6.559 1.00 87.19 84 ALA A N 1
ATOM 666 C CA . ALA A 1 84 ? 0.547 6.524 -8.013 1.00 87.19 84 ALA A CA 1
ATOM 667 C C . ALA A 1 84 ? -0.843 6.134 -8.528 1.00 87.19 84 ALA A C 1
ATOM 669 O O . ALA A 1 84 ? -1.062 6.126 -9.740 1.00 87.19 84 ALA A O 1
ATOM 670 N N . PHE A 1 85 ? -1.789 5.808 -7.643 1.00 93.00 85 PHE A N 1
ATOM 671 C CA . PHE A 1 85 ? -3.151 5.468 -8.040 1.00 93.00 85 PHE A CA 1
ATOM 672 C C . PHE A 1 85 ? -4.186 6.041 -7.074 1.00 93.00 85 PHE A C 1
ATOM 674 O O . PHE A 1 85 ? -4.195 5.725 -5.886 1.00 93.00 85 PHE A O 1
ATOM 681 N N . CYS A 1 86 ? -5.077 6.867 -7.622 1.00 90.75 86 CYS A N 1
ATOM 682 C CA . CYS A 1 86 ? -6.221 7.451 -6.936 1.00 90.75 86 CYS A CA 1
ATOM 683 C C . CYS A 1 86 ? -7.469 7.197 -7.791 1.00 90.75 86 CYS A C 1
ATOM 685 O O . CYS A 1 86 ? -7.570 7.691 -8.915 1.00 90.75 86 CYS A O 1
ATOM 687 N N . SER A 1 87 ? -8.385 6.370 -7.290 1.00 92.62 87 SER A N 1
ATOM 688 C CA . SER A 1 87 ? -9.583 5.935 -8.009 1.00 92.62 87 SER A CA 1
ATOM 689 C C . SER A 1 87 ? -10.855 6.584 -7.470 1.00 92.62 87 SER A C 1
ATOM 691 O O . SER A 1 87 ? -10.904 7.045 -6.330 1.00 92.62 87 SER A O 1
ATOM 693 N N . SER A 1 88 ? -11.914 6.548 -8.282 1.00 92.31 88 SER A N 1
ATOM 694 C CA . SER A 1 88 ? -13.290 6.765 -7.835 1.00 92.31 88 SER A CA 1
ATOM 695 C C . SER A 1 88 ? -14.104 5.498 -8.138 1.00 92.31 88 SER A C 1
ATOM 697 O O . SER A 1 88 ? -14.182 5.129 -9.312 1.00 92.31 88 SER A O 1
ATOM 699 N N . PRO A 1 89 ? -14.675 4.802 -7.134 1.00 92.12 89 PRO A N 1
ATOM 700 C CA . PRO A 1 89 ? -14.627 5.094 -5.695 1.00 92.12 89 PRO A CA 1
ATOM 701 C C . PRO A 1 89 ? -13.206 5.016 -5.111 1.00 92.12 89 PRO A C 1
ATOM 703 O O . PRO A 1 89 ? -12.323 4.376 -5.687 1.00 92.12 89 PRO A O 1
ATOM 706 N N . SER A 1 90 ? -12.985 5.676 -3.968 1.00 95.50 90 SER A N 1
ATOM 707 C CA . SER A 1 90 ? -11.666 5.708 -3.317 1.00 95.50 90 SER A CA 1
ATOM 708 C C . SER A 1 90 ? -11.206 4.311 -2.888 1.00 95.50 90 SER A C 1
ATOM 710 O O . SER A 1 90 ? -12.031 3.445 -2.581 1.00 95.50 90 SER A O 1
ATOM 712 N N . LEU A 1 91 ? -9.890 4.096 -2.802 1.00 96.25 91 LEU A N 1
ATOM 713 C CA . LEU A 1 91 ? -9.330 2.814 -2.359 1.00 96.25 91 LEU A CA 1
ATOM 714 C C . LEU A 1 91 ? -9.761 2.485 -0.922 1.00 96.25 91 LEU A C 1
ATOM 716 O O . LEU A 1 91 ? -10.102 1.340 -0.621 1.00 96.25 91 LEU A O 1
ATOM 720 N N . SER A 1 92 ? -9.849 3.495 -0.051 1.00 96.62 92 SER A N 1
ATOM 721 C CA . SER A 1 92 ? -10.422 3.326 1.288 1.00 96.62 92 SER A CA 1
ATOM 722 C C . SER A 1 92 ? -11.889 2.886 1.252 1.00 96.62 92 SER A C 1
ATOM 724 O O . SER A 1 92 ? -12.270 2.002 2.014 1.00 96.62 92 SER A O 1
ATOM 726 N N . SER A 1 93 ? -12.708 3.429 0.344 1.00 96.62 93 SER A N 1
ATOM 727 C CA . SER A 1 93 ? -14.119 3.030 0.206 1.00 96.62 93 SER A CA 1
ATOM 728 C C . SER A 1 93 ? -14.266 1.578 -0.255 1.00 96.62 93 SER A C 1
ATOM 730 O O . SER A 1 93 ? -15.151 0.871 0.222 1.00 96.62 93 SER A O 1
ATOM 732 N N . ILE A 1 94 ? -13.379 1.111 -1.140 1.00 96.88 94 ILE A N 1
ATOM 733 C CA . ILE A 1 94 ? -13.337 -0.293 -1.575 1.00 96.88 94 ILE A CA 1
ATOM 734 C C . ILE A 1 94 ? -13.123 -1.220 -0.372 1.00 96.88 94 ILE A C 1
ATOM 736 O O . ILE A 1 94 ? -13.810 -2.234 -0.247 1.00 96.88 94 ILE A O 1
ATOM 740 N N . ILE A 1 95 ? -12.208 -0.865 0.534 1.00 97.75 95 ILE A N 1
ATOM 741 C CA . ILE A 1 95 ? -11.918 -1.649 1.742 1.00 97.75 95 ILE A CA 1
ATOM 742 C C . ILE A 1 95 ? -13.091 -1.627 2.718 1.00 97.75 95 ILE A C 1
ATOM 744 O O . ILE A 1 95 ? -13.508 -2.692 3.173 1.00 97.75 95 ILE A O 1
ATOM 748 N N . VAL A 1 96 ? -13.644 -0.443 2.998 1.00 98.12 96 VAL A N 1
ATOM 749 C CA . VAL A 1 96 ? -14.818 -0.285 3.873 1.00 98.12 96 VAL A CA 1
ATOM 750 C C . VAL A 1 96 ? -15.955 -1.188 3.406 1.00 98.12 96 VAL A C 1
ATOM 752 O O . VAL A 1 96 ? -16.473 -1.975 4.195 1.00 98.12 96 VAL A O 1
ATOM 755 N N . ASN A 1 97 ? -16.267 -1.160 2.109 1.00 97.56 97 ASN A N 1
ATOM 756 C CA . ASN A 1 97 ? -17.310 -2.000 1.530 1.00 97.56 97 ASN A CA 1
ATOM 757 C C . ASN A 1 97 ? -16.951 -3.497 1.576 1.00 97.56 97 ASN A C 1
ATOM 759 O O . ASN A 1 97 ? -17.776 -4.326 1.951 1.00 97.56 97 ASN A O 1
ATOM 763 N N . ARG A 1 98 ? -15.710 -3.870 1.227 1.00 97.56 98 ARG A N 1
ATOM 764 C CA . ARG A 1 98 ? -15.279 -5.278 1.163 1.00 97.56 98 ARG A CA 1
ATOM 765 C C . ARG A 1 98 ? -15.341 -5.988 2.513 1.00 97.56 98 ARG A C 1
ATOM 767 O O . ARG A 1 98 ? -15.675 -7.174 2.545 1.00 97.56 98 ARG A O 1
ATOM 774 N N . PHE A 1 99 ? -14.959 -5.290 3.580 1.00 97.88 99 PHE A N 1
ATOM 775 C CA . PHE A 1 99 ? -14.906 -5.822 4.943 1.00 97.88 99 PHE A CA 1
ATOM 776 C C . PHE A 1 99 ? -16.139 -5.455 5.774 1.00 97.88 99 PHE A C 1
ATOM 778 O O . PHE A 1 99 ? -16.163 -5.754 6.967 1.00 97.88 99 PHE A O 1
ATOM 785 N N . ALA A 1 100 ? -17.144 -4.833 5.145 1.00 97.75 100 ALA A N 1
ATOM 786 C CA . ALA A 1 100 ? -18.350 -4.338 5.794 1.00 97.75 100 ALA A CA 1
ATOM 787 C C . ALA A 1 100 ? -18.021 -3.533 7.060 1.00 97.75 100 ALA A C 1
ATOM 789 O O . ALA A 1 100 ? -18.576 -3.799 8.113 1.00 97.75 100 ALA A O 1
ATOM 790 N N . MET A 1 101 ? -17.067 -2.601 6.995 1.00 98.31 101 MET A N 1
ATOM 791 C CA . MET A 1 101 ? -16.760 -1.736 8.141 1.00 98.31 101 MET A CA 1
ATOM 792 C C . MET A 1 101 ? -17.964 -0.841 8.474 1.00 98.31 10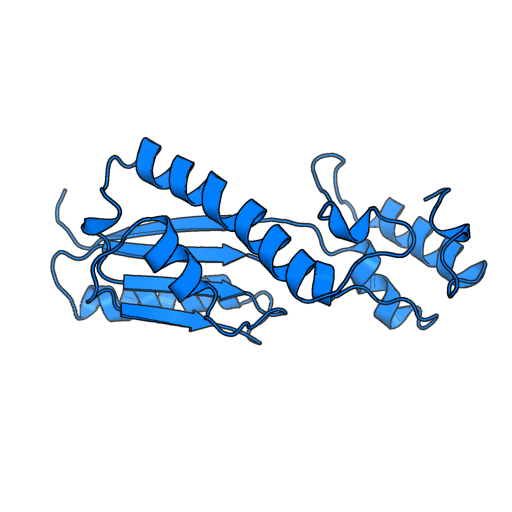1 MET A C 1
ATOM 794 O O . MET A 1 101 ? -18.855 -0.661 7.647 1.00 98.31 101 MET A O 1
ATOM 798 N N . ARG A 1 102 ? -17.982 -0.256 9.675 1.00 97.25 102 ARG A N 1
ATOM 799 C CA . ARG A 1 102 ? -19.065 0.645 10.098 1.00 97.25 102 ARG A CA 1
ATOM 800 C C . ARG A 1 102 ? -19.185 1.864 9.186 1.00 97.25 102 ARG A C 1
ATOM 802 O O . ARG A 1 102 ? -18.177 2.453 8.804 1.00 97.25 102 ARG A O 1
ATOM 809 N N . ASP A 1 103 ? -20.414 2.328 8.981 1.00 95.25 103 ASP A N 1
ATOM 810 C CA . ASP A 1 103 ? -20.725 3.504 8.154 1.00 95.25 103 ASP A CA 1
ATOM 811 C C . ASP A 1 103 ? -20.098 4.813 8.669 1.00 95.25 103 ASP A C 1
ATOM 813 O O . ASP A 1 103 ? -19.936 5.771 7.918 1.00 95.25 103 ASP A O 1
ATOM 817 N N . ASN A 1 104 ? -19.733 4.868 9.954 1.00 96.50 104 ASN A N 1
ATOM 818 C CA . ASN A 1 104 ? -19.120 6.036 10.589 1.00 96.50 104 ASN A CA 1
ATOM 819 C C . ASN A 1 104 ? -17.586 5.952 10.710 1.00 96.50 104 ASN A C 1
ATOM 821 O O . ASN A 1 104 ? -16.992 6.760 11.432 1.00 96.50 104 ASN A O 1
ATOM 825 N N . VAL A 1 105 ? -16.938 4.993 10.037 1.00 97.94 105 VAL A N 1
ATOM 826 C CA . VAL A 1 105 ? -15.472 4.899 9.997 1.00 97.94 105 VAL A CA 1
ATOM 827 C C . VAL A 1 105 ? -14.869 6.147 9.345 1.00 97.94 105 VAL A C 1
ATOM 829 O O . VAL A 1 105 ? -15.279 6.582 8.268 1.00 97.94 105 VAL A O 1
ATOM 832 N N . LYS A 1 106 ? -13.865 6.744 9.992 1.00 97.81 106 LYS A N 1
ATOM 833 C CA . LYS A 1 106 ? -13.165 7.920 9.460 1.00 97.81 106 LYS A CA 1
ATOM 834 C C . LYS A 1 106 ? -12.101 7.464 8.469 1.00 97.81 106 LYS A C 1
ATOM 836 O O . LYS A 1 106 ? -11.078 6.919 8.879 1.00 97.81 106 LYS A O 1
ATOM 841 N N . THR A 1 107 ? -12.328 7.683 7.177 1.00 97.69 107 THR A N 1
ATOM 842 C CA . THR A 1 107 ? -11.405 7.255 6.115 1.00 97.69 107 THR A CA 1
ATOM 843 C C . THR A 1 107 ? -10.534 8.395 5.593 1.00 97.69 107 THR A C 1
ATOM 845 O O . THR A 1 107 ? -11.047 9.464 5.267 1.00 97.69 107 THR A O 1
ATOM 848 N N . PHE A 1 108 ? -9.242 8.130 5.414 1.00 97.12 108 PHE A N 1
ATOM 849 C CA . PHE A 1 108 ? -8.263 9.030 4.807 1.00 97.12 108 PHE A CA 1
ATOM 850 C C . PHE A 1 108 ? -7.546 8.294 3.672 1.00 97.12 108 PHE A C 1
ATOM 852 O O . PHE A 1 108 ? -6.960 7.239 3.904 1.00 97.12 108 PHE A O 1
ATOM 859 N N . ASN A 1 109 ? -7.585 8.846 2.458 1.00 95.81 109 ASN A N 1
ATOM 860 C CA . ASN A 1 109 ? -6.927 8.285 1.277 1.00 95.81 109 ASN A CA 1
ATOM 861 C C . ASN A 1 109 ? -5.817 9.236 0.811 1.00 95.81 109 ASN A C 1
ATOM 863 O O . ASN A 1 109 ? -6.095 10.255 0.181 1.00 95.81 109 ASN A O 1
ATOM 867 N N . LEU A 1 110 ? -4.568 8.913 1.136 1.00 95.44 110 LEU A N 1
ATOM 868 C CA . LEU A 1 110 ? -3.397 9.730 0.829 1.00 95.44 110 LEU A CA 1
ATOM 869 C C . LEU A 1 110 ? -2.790 9.314 -0.513 1.00 95.44 110 LEU A C 1
ATOM 871 O O . LEU A 1 110 ? -2.425 8.153 -0.702 1.00 95.44 110 LEU A O 1
ATOM 875 N N . SER A 1 111 ? -2.621 10.280 -1.413 1.00 94.06 111 SER A N 1
ATOM 876 C CA . SER A 1 111 ? -1.999 10.090 -2.728 1.00 94.06 111 SER A CA 1
ATOM 877 C C . SER A 1 111 ? -0.981 11.193 -3.009 1.00 94.06 111 SER A C 1
ATOM 879 O O . SER A 1 111 ? -1.029 12.254 -2.391 1.00 94.06 111 SER A O 1
ATOM 881 N N . GLY A 1 112 ? -0.028 10.937 -3.911 1.00 92.62 112 GLY A N 1
ATOM 882 C CA . GLY A 1 112 ? 1.008 11.908 -4.291 1.00 92.62 112 GLY A CA 1
ATOM 883 C C . GLY A 1 112 ? 2.099 12.187 -3.246 1.00 92.62 112 GLY A C 1
ATOM 884 O O . GLY A 1 112 ? 2.959 13.027 -3.490 1.00 92.62 112 GLY A O 1
ATOM 885 N N . MET A 1 113 ? 2.102 11.489 -2.107 1.00 92.75 113 MET A N 1
ATOM 886 C CA . MET A 1 113 ? 3.079 11.712 -1.028 1.00 92.75 113 MET A CA 1
ATOM 887 C C . MET A 1 113 ? 4.380 10.906 -1.208 1.00 92.75 113 MET A C 1
ATOM 889 O O . MET A 1 113 ? 5.377 11.184 -0.547 1.00 92.75 113 MET A O 1
ATOM 893 N N . GLY A 1 114 ? 4.398 9.923 -2.114 1.00 92.38 114 GLY A N 1
ATOM 894 C CA . GLY A 1 114 ? 5.575 9.112 -2.426 1.00 92.38 114 GLY A CA 1
ATOM 895 C C . GLY A 1 114 ? 6.003 8.201 -1.273 1.00 92.38 114 GLY A C 1
ATOM 896 O O . GLY A 1 114 ? 5.208 7.828 -0.412 1.00 92.38 114 GLY A O 1
ATOM 897 N N . CYS A 1 115 ? 7.290 7.853 -1.227 1.00 93.31 115 CYS A N 1
ATOM 898 C CA . CYS A 1 115 ? 7.827 6.884 -0.264 1.00 93.31 115 CYS A CA 1
ATOM 899 C C . CYS A 1 115 ? 7.725 7.322 1.212 1.00 93.31 115 CYS A C 1
ATOM 901 O O . CYS A 1 115 ? 7.870 6.492 2.105 1.00 93.31 115 CYS A O 1
ATOM 903 N N . SER A 1 116 ? 7.473 8.604 1.498 1.00 94.62 116 SER A N 1
ATOM 904 C CA . SER A 1 116 ? 7.285 9.108 2.868 1.00 94.62 116 SER A CA 1
ATOM 905 C C . SER A 1 116 ? 5.857 8.911 3.396 1.00 94.62 116 SER A C 1
ATOM 907 O O . SER A 1 116 ? 5.621 9.080 4.596 1.00 94.62 116 SER A O 1
ATOM 909 N N . ALA A 1 117 ? 4.908 8.513 2.537 1.00 94.56 117 ALA A N 1
ATOM 910 C CA . ALA A 1 117 ? 3.490 8.417 2.874 1.00 94.56 117 ALA A CA 1
ATOM 911 C C . ALA A 1 117 ? 3.202 7.495 4.070 1.00 94.56 117 ALA A C 1
ATOM 913 O O . ALA A 1 117 ? 2.274 7.758 4.838 1.00 94.56 117 ALA A O 1
ATOM 914 N N . GLY A 1 118 ? 4.013 6.449 4.268 1.00 94.50 118 GLY A N 1
ATOM 915 C CA . GLY A 1 118 ? 3.893 5.541 5.410 1.00 94.50 118 GLY A CA 1
ATOM 916 C C . GLY A 1 118 ? 4.071 6.251 6.756 1.00 94.50 118 GLY A C 1
ATOM 917 O O . GLY A 1 118 ? 3.211 6.142 7.628 1.00 94.50 118 GLY A O 1
ATOM 918 N N . VAL A 1 119 ? 5.135 7.045 6.911 1.00 95.75 119 VAL A N 1
ATOM 919 C CA . VAL A 1 119 ? 5.410 7.788 8.158 1.00 95.75 119 VAL A CA 1
ATOM 920 C C . VAL A 1 119 ? 4.357 8.871 8.391 1.00 95.75 119 VAL A C 1
ATOM 922 O O . VAL A 1 119 ? 3.874 9.036 9.509 1.00 95.75 119 VAL A O 1
ATOM 925 N N . ILE A 1 120 ? 3.933 9.550 7.324 1.00 96.81 120 ILE A N 1
ATOM 926 C CA . ILE A 1 120 ? 2.864 10.559 7.379 1.00 96.81 120 ILE A CA 1
ATOM 927 C C . ILE A 1 120 ? 1.543 9.926 7.838 1.00 96.81 120 ILE A C 1
ATOM 929 O O . ILE A 1 120 ? 0.826 10.495 8.659 1.00 96.81 120 ILE A O 1
ATOM 933 N N . SER A 1 121 ? 1.240 8.714 7.368 1.00 97.44 121 SER A N 1
ATOM 934 C CA . SER A 1 121 ? 0.036 7.980 7.778 1.00 97.44 121 SER A CA 1
ATOM 935 C C . SER A 1 121 ? 0.049 7.625 9.265 1.00 97.44 121 SER A C 1
ATOM 937 O O . SER A 1 121 ? -0.988 7.704 9.924 1.00 97.44 121 SER A O 1
ATOM 939 N N . ILE A 1 122 ? 1.219 7.266 9.803 1.00 97.50 122 ILE A N 1
ATOM 940 C CA . ILE A 1 122 ? 1.400 6.996 11.235 1.00 97.50 122 ILE A CA 1
ATOM 941 C C . ILE A 1 122 ? 1.169 8.265 12.059 1.00 97.50 122 ILE A C 1
ATOM 943 O O . ILE A 1 122 ? 0.489 8.199 13.082 1.00 97.5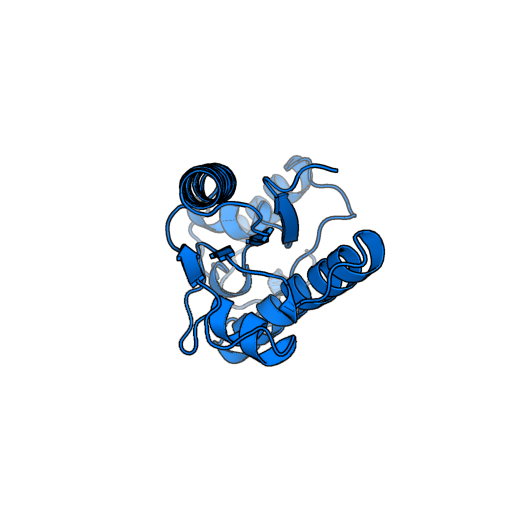0 122 ILE A O 1
ATOM 947 N N . ASP A 1 123 ? 1.679 9.416 11.619 1.00 97.50 123 ASP A N 1
ATOM 948 C CA . ASP A 1 123 ? 1.479 10.685 12.329 1.00 97.50 123 ASP A CA 1
ATOM 949 C C . ASP A 1 123 ? 0.001 11.122 12.355 1.00 97.50 123 ASP A C 1
ATOM 951 O O . ASP A 1 123 ? -0.531 11.491 13.408 1.00 97.50 123 ASP A O 1
ATOM 955 N N . ILE A 1 124 ? -0.707 10.965 11.229 1.00 97.44 124 ILE A N 1
ATOM 956 C CA . ILE A 1 124 ? -2.157 11.199 11.152 1.00 97.44 124 ILE A CA 1
ATOM 957 C C . ILE A 1 124 ? -2.898 10.279 12.128 1.00 97.44 124 ILE A C 1
ATOM 959 O O . ILE A 1 124 ? -3.704 10.747 12.937 1.00 97.44 124 ILE A O 1
ATOM 963 N N . ALA A 1 125 ? -2.607 8.975 12.099 1.00 97.75 125 ALA A N 1
ATOM 964 C CA . ALA A 1 125 ? -3.237 8.013 12.998 1.00 97.75 125 ALA A CA 1
ATOM 965 C C . ALA A 1 125 ? -2.946 8.328 14.472 1.00 97.75 125 ALA A C 1
ATOM 967 O O . ALA A 1 125 ? -3.855 8.268 15.299 1.00 97.75 125 ALA A O 1
ATOM 968 N N . ARG A 1 126 ? -1.710 8.721 14.806 1.00 97.38 126 ARG A N 1
ATOM 969 C CA . ARG A 1 126 ? -1.311 9.133 16.158 1.00 97.38 126 ARG A CA 1
ATOM 970 C C . ARG A 1 126 ? -2.137 10.320 16.640 1.00 97.38 126 ARG A C 1
ATOM 972 O O . ARG A 1 126 ? -2.716 10.244 17.723 1.00 97.38 126 ARG A O 1
ATOM 979 N N . THR A 1 127 ? -2.206 11.388 15.849 1.00 97.69 127 THR A N 1
ATOM 980 C CA . THR A 1 127 ? -2.983 12.590 16.183 1.00 97.69 127 THR A CA 1
ATOM 981 C C . THR A 1 127 ? -4.457 12.242 16.399 1.00 97.69 127 THR A C 1
ATOM 983 O O . THR A 1 127 ? -5.061 12.640 17.395 1.00 97.69 127 THR A O 1
ATOM 986 N N . LEU A 1 128 ? -5.043 11.425 15.522 1.00 97.62 128 LEU A N 1
ATOM 987 C CA . LEU A 1 128 ? -6.440 11.012 15.657 1.00 97.62 128 LEU A CA 1
ATOM 988 C C . LEU A 1 128 ? -6.671 10.122 16.884 1.00 97.62 128 LEU A C 1
ATOM 990 O O . LEU A 1 128 ? -7.656 10.318 17.592 1.00 97.62 128 LEU A O 1
ATOM 994 N N . LEU A 1 129 ? -5.767 9.193 17.194 1.00 97.44 129 LEU A N 1
ATOM 995 C CA . LEU A 1 129 ? -5.850 8.388 18.414 1.00 97.44 129 LEU A CA 1
ATOM 996 C C . LEU A 1 129 ? -5.708 9.250 19.676 1.00 97.44 129 LEU A C 1
ATOM 998 O O . LEU A 1 129 ? -6.347 8.968 20.681 1.00 97.44 129 LEU A O 1
ATOM 1002 N N . GLN A 1 130 ? -4.926 10.328 19.661 1.00 96.12 130 GLN A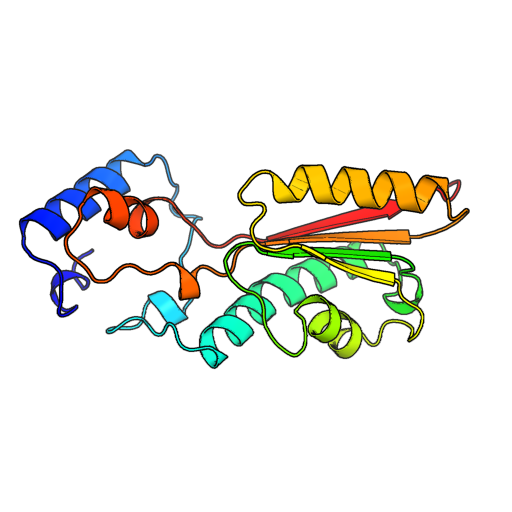 N 1
ATOM 1003 C CA . GLN A 1 130 ? -4.864 11.247 20.805 1.00 96.12 130 GLN A CA 1
ATOM 1004 C C . GLN A 1 130 ? -6.196 11.979 21.040 1.00 96.12 130 GLN A C 1
ATOM 1006 O O . GLN A 1 130 ? -6.552 12.247 22.187 1.00 96.12 130 GLN A O 1
ATOM 1011 N N . LEU A 1 131 ? -6.947 12.254 19.970 1.00 95.75 131 LEU A N 1
ATOM 1012 C CA . LEU A 1 131 ? -8.244 12.936 20.027 1.00 95.75 131 LEU A CA 1
ATOM 1013 C C . LEU A 1 131 ? -9.425 11.994 20.318 1.00 95.75 131 LEU A C 1
ATOM 1015 O O . LEU A 1 131 ? -10.442 12.442 20.843 1.00 95.75 131 LEU A O 1
ATOM 1019 N N . ASN A 1 132 ? -9.317 10.702 19.990 1.00 93.62 132 ASN A N 1
ATOM 1020 C CA . ASN A 1 132 ? -10.401 9.722 20.124 1.00 93.62 132 ASN A CA 1
ATOM 1021 C C . ASN A 1 132 ? -9.974 8.604 21.094 1.00 93.62 132 ASN A C 1
ATOM 1023 O O . ASN A 1 132 ? -9.131 7.768 20.768 1.00 93.62 132 ASN A O 1
ATOM 1027 N N . ARG A 1 133 ? -10.522 8.600 22.318 1.00 92.56 133 ARG A N 1
ATOM 1028 C CA . ARG A 1 133 ? -10.169 7.612 23.354 1.00 92.56 133 ARG A CA 1
ATOM 1029 C C . ARG A 1 133 ? -10.749 6.233 23.049 1.00 92.56 133 ARG A C 1
ATOM 1031 O O . ARG A 1 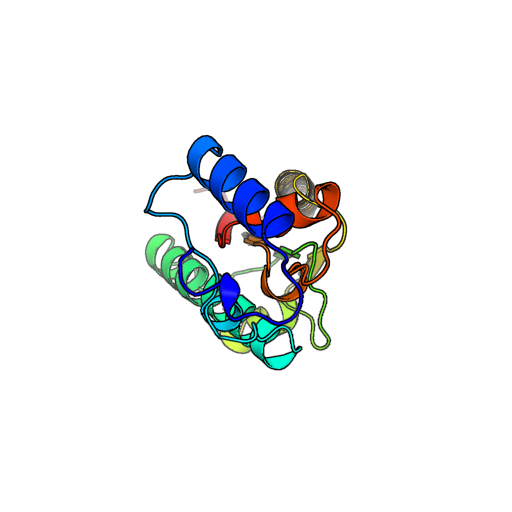133 ? -11.923 6.119 22.722 1.00 92.56 133 ARG A O 1
ATOM 1038 N N . GLY A 1 134 ? -9.948 5.197 23.289 1.00 94.44 134 GLY A N 1
ATOM 1039 C CA . GLY A 1 134 ? -10.377 3.806 23.181 1.00 94.44 134 GLY A CA 1
ATOM 1040 C C . GLY A 1 134 ? -10.680 3.383 21.746 1.00 94.44 134 GLY A C 1
ATOM 1041 O O . GLY A 1 134 ? -11.610 2.611 21.537 1.00 94.44 134 GLY A O 1
ATOM 1042 N N . SER A 1 135 ? -9.917 3.891 20.779 1.00 97.00 135 SER A N 1
ATOM 1043 C CA . SER A 1 135 ? -10.159 3.681 19.352 1.00 97.00 135 SER A CA 1
ATOM 1044 C C . SER A 1 135 ? -9.129 2.760 18.700 1.00 97.00 135 SER A C 1
ATOM 1046 O O . SER A 1 135 ? -8.007 2.594 19.195 1.00 97.00 135 SER A O 1
ATOM 1048 N N . PHE A 1 136 ? -9.509 2.178 17.565 1.00 97.88 136 PHE A N 1
ATOM 1049 C CA . PHE A 1 136 ? -8.632 1.433 16.665 1.00 97.88 136 PHE A CA 1
ATOM 1050 C C . PHE A 1 136 ? -8.387 2.215 15.372 1.00 97.88 136 PHE A C 1
ATOM 1052 O O . PHE A 1 136 ? -9.327 2.610 14.677 1.00 97.88 136 PHE A O 1
ATOM 1059 N N . ALA A 1 137 ? -7.112 2.405 15.037 1.00 98.31 137 ALA A N 1
ATOM 1060 C CA . ALA A 1 137 ? -6.675 3.002 13.783 1.00 98.31 137 ALA A CA 1
ATOM 1061 C C . ALA A 1 137 ? -5.955 1.960 12.926 1.00 98.31 137 ALA A C 1
ATOM 1063 O O . ALA A 1 137 ? -4.930 1.408 13.326 1.00 98.31 137 ALA A O 1
ATOM 1064 N N . LEU A 1 138 ? -6.498 1.708 11.741 1.00 98.56 138 LEU A N 1
ATOM 1065 C CA . LEU A 1 138 ? -5.928 0.836 10.729 1.00 98.56 138 LEU A CA 1
ATOM 1066 C C . LEU A 1 138 ? -5.177 1.682 9.702 1.00 98.56 138 LEU A C 1
ATOM 1068 O O . LEU A 1 138 ? -5.758 2.567 9.074 1.00 98.56 138 LEU A O 1
ATOM 1072 N N . ILE A 1 139 ? -3.893 1.395 9.520 1.00 98.44 139 ILE A N 1
ATOM 1073 C CA . ILE A 1 139 ? -3.051 2.012 8.498 1.00 98.44 139 ILE A CA 1
ATOM 1074 C C . ILE A 1 139 ? -2.743 0.972 7.431 1.00 98.44 139 ILE A C 1
ATOM 1076 O O . ILE A 1 139 ? -2.362 -0.150 7.762 1.00 98.44 139 ILE A O 1
ATOM 1080 N N . ILE A 1 140 ? -2.861 1.356 6.164 1.00 97.81 140 ILE A N 1
ATOM 1081 C CA . ILE A 1 140 ? -2.484 0.537 5.013 1.00 97.81 140 ILE A CA 1
ATOM 1082 C C . ILE A 1 140 ? -1.556 1.358 4.127 1.00 97.81 140 ILE A C 1
ATOM 1084 O O . ILE A 1 140 ? -1.871 2.495 3.777 1.00 97.81 140 ILE A O 1
ATOM 1088 N N . SER A 1 141 ? -0.422 0.776 3.758 1.00 96.69 141 SER A N 1
ATOM 1089 C CA . SER A 1 141 ? 0.557 1.384 2.864 1.00 96.69 141 SER A CA 1
ATOM 1090 C C . SER A 1 141 ? 0.858 0.434 1.719 1.00 96.69 141 SER A C 1
ATOM 1092 O O . SER A 1 141 ? 1.246 -0.713 1.943 1.00 96.69 141 SER A O 1
ATOM 1094 N N . THR A 1 142 ? 0.636 0.890 0.491 1.00 95.12 142 THR A N 1
ATOM 1095 C CA . THR A 1 142 ? 0.880 0.095 -0.712 1.00 95.12 142 THR A CA 1
ATOM 1096 C C . THR A 1 142 ? 1.156 0.998 -1.898 1.00 95.12 142 THR A C 1
ATOM 1098 O O . THR A 1 142 ? 0.864 2.188 -1.849 1.00 95.12 142 THR A O 1
ATOM 1101 N N . GLU A 1 143 ? 1.628 0.409 -2.990 1.00 95.00 143 GLU A N 1
ATOM 1102 C CA . GLU A 1 143 ? 1.763 1.103 -4.262 1.00 95.00 143 GLU A CA 1
ATOM 1103 C C . GLU A 1 143 ? 1.201 0.229 -5.389 1.00 95.00 143 GLU A C 1
ATOM 1105 O O . GLU A 1 143 ? 1.520 -0.958 -5.474 1.00 95.00 143 GLU A O 1
ATOM 1110 N N . VAL A 1 144 ? 0.356 0.812 -6.245 1.00 95.06 144 VAL A N 1
ATOM 1111 C CA . VAL A 1 144 ? -0.161 0.153 -7.454 1.00 95.06 144 VAL A CA 1
ATOM 1112 C C . VAL A 1 144 ? 0.797 0.461 -8.596 1.00 95.06 144 VAL A C 1
ATOM 1114 O O . VAL A 1 144 ? 0.834 1.582 -9.099 1.00 95.06 144 VAL A O 1
ATOM 1117 N N . LEU A 1 145 ? 1.591 -0.526 -9.000 1.00 93.94 145 LEU A N 1
ATOM 1118 C CA . LEU A 1 145 ? 2.666 -0.338 -9.970 1.00 93.94 145 LEU A CA 1
ATOM 1119 C C . LEU A 1 145 ? 2.186 -0.287 -11.413 1.00 93.94 145 LEU A C 1
ATOM 1121 O O . LEU A 1 145 ? 2.889 0.260 -12.262 1.00 93.94 145 LEU A O 1
ATOM 1125 N N . SER A 1 146 ? 1.004 -0.833 -11.708 1.00 91.56 146 SER A N 1
ATOM 1126 C CA . SER A 1 146 ? 0.459 -0.845 -13.070 1.00 91.56 146 SER A CA 1
ATOM 1127 C C . SER A 1 146 ? 0.358 0.553 -13.688 1.00 91.56 146 SER A C 1
ATOM 1129 O O . SER A 1 146 ? 0.451 0.682 -14.903 1.00 91.56 146 SER A O 1
ATOM 1131 N N . THR A 1 147 ? 0.211 1.609 -12.881 1.00 90.19 147 THR A N 1
ATOM 1132 C CA . THR A 1 147 ? 0.160 2.997 -13.369 1.00 90.19 147 THR A CA 1
ATOM 1133 C C . THR A 1 147 ? 1.534 3.577 -13.710 1.00 90.19 147 THR A C 1
ATOM 1135 O O . THR A 1 147 ? 1.618 4.549 -14.456 1.00 90.19 147 THR A O 1
ATOM 1138 N N . GLY A 1 148 ? 2.612 2.996 -13.178 1.00 88.44 148 GLY A N 1
ATOM 1139 C CA . GLY A 1 148 ? 3.975 3.519 -13.278 1.00 88.44 148 GLY A CA 1
ATOM 1140 C C . GLY A 1 148 ? 4.792 2.987 -14.456 1.00 88.44 148 GLY A C 1
ATOM 1141 O O . GLY A 1 148 ? 5.959 3.356 -14.586 1.00 88.44 148 GLY A O 1
ATOM 1142 N N . TRP A 1 149 ? 4.226 2.118 -15.300 1.00 90.88 149 TRP A N 1
ATOM 1143 C CA . TRP A 1 149 ? 4.965 1.515 -16.410 1.00 90.88 149 TRP A CA 1
ATOM 1144 C C . TRP A 1 149 ? 5.334 2.540 -17.485 1.00 90.88 149 TRP A C 1
ATOM 1146 O O . TRP A 1 149 ? 4.467 3.199 -18.063 1.00 90.88 149 TRP A O 1
ATOM 1156 N N . TYR A 1 150 ? 6.623 2.622 -17.812 1.00 91.81 150 TYR A N 1
ATOM 1157 C CA . TYR A 1 150 ? 7.126 3.489 -18.873 1.00 91.81 150 TYR A CA 1
ATOM 1158 C C . TYR A 1 150 ? 7.520 2.680 -20.114 1.00 91.81 150 TYR A C 1
ATOM 1160 O O . TYR A 1 150 ? 8.460 1.890 -20.071 1.00 91.81 150 TYR A O 1
ATOM 1168 N N . SER A 1 151 ? 6.829 2.893 -21.237 1.00 88.69 151 SER A N 1
ATOM 1169 C CA . SER A 1 151 ? 7.092 2.215 -22.521 1.00 88.69 151 SER A CA 1
ATOM 1170 C C . SER A 1 151 ? 8.007 2.996 -23.477 1.00 88.69 151 SER A C 1
ATOM 1172 O O . SER A 1 151 ? 8.214 2.575 -24.612 1.00 88.69 151 SER A O 1
ATOM 1174 N N . GLY A 1 152 ? 8.533 4.149 -23.054 1.00 89.44 152 GLY A N 1
ATOM 1175 C CA . GLY A 1 152 ? 9.427 4.960 -23.881 1.00 89.44 152 GLY A CA 1
ATOM 1176 C C . GLY A 1 152 ? 10.906 4.591 -23.730 1.00 89.44 152 GLY A C 1
ATOM 1177 O O . GLY A 1 152 ? 11.268 3.653 -23.029 1.00 89.44 152 GLY A O 1
ATOM 1178 N N . LYS A 1 153 ? 11.772 5.380 -24.372 1.00 90.25 153 LYS A N 1
ATOM 1179 C CA . LYS A 1 153 ? 13.216 5.100 -24.506 1.00 90.25 153 LYS A CA 1
ATOM 1180 C C . LYS A 1 153 ? 14.119 5.953 -23.614 1.00 90.25 153 LYS A C 1
ATOM 1182 O O . LYS A 1 153 ? 15.334 5.788 -23.610 1.00 90.25 153 LYS A O 1
ATOM 1187 N N . ASP A 1 154 ? 13.550 6.896 -22.866 1.00 91.94 154 ASP A N 1
ATOM 1188 C CA . ASP A 1 154 ? 14.329 7.717 -21.941 1.00 91.94 154 ASP A CA 1
ATOM 1189 C C . ASP A 1 154 ? 14.836 6.861 -20.771 1.00 91.94 154 ASP A C 1
ATOM 1191 O O . ASP A 1 154 ? 14.074 6.505 -19.867 1.00 91.94 154 ASP A O 1
ATOM 1195 N N . GLN A 1 155 ? 16.136 6.560 -20.773 1.00 89.56 155 GLN A N 1
ATOM 1196 C CA . GLN A 1 155 ? 16.802 5.747 -19.749 1.00 89.56 155 GLN A CA 1
ATOM 1197 C C . GLN A 1 155 ? 16.547 6.240 -18.324 1.00 89.56 155 GLN A C 1
ATOM 1199 O O . GLN A 1 155 ? 16.412 5.434 -17.403 1.00 89.56 155 GLN A O 1
ATOM 1204 N N . ARG A 1 156 ? 16.405 7.556 -18.124 1.00 91.06 156 ARG A N 1
ATOM 1205 C CA . ARG A 1 156 ? 16.147 8.130 -16.794 1.00 91.06 156 ARG A CA 1
ATOM 1206 C C . ARG A 1 156 ? 14.790 7.691 -16.250 1.00 91.06 156 ARG A C 1
ATOM 1208 O O . ARG A 1 156 ? 14.638 7.526 -15.045 1.00 91.06 156 ARG A O 1
ATOM 1215 N N . LYS A 1 157 ? 13.818 7.479 -17.140 1.00 92.31 157 LYS A N 1
ATOM 1216 C CA . LYS A 1 157 ? 12.465 7.020 -16.808 1.00 92.31 157 LYS A CA 1
ATOM 1217 C C . LYS A 1 157 ? 12.361 5.490 -16.780 1.00 92.31 157 LYS A C 1
ATOM 1219 O O . LYS A 1 157 ? 11.541 4.956 -16.042 1.00 92.31 157 LYS A O 1
ATOM 1224 N N . LEU A 1 158 ? 13.229 4.773 -17.499 1.00 92.50 158 LEU A N 1
ATOM 1225 C CA . LEU A 1 158 ? 13.302 3.304 -17.445 1.00 92.50 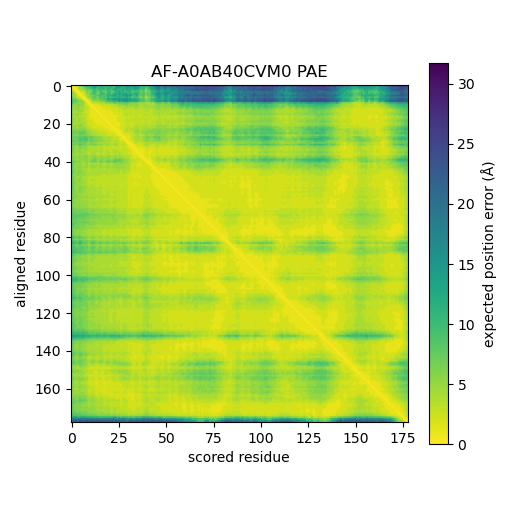158 LEU A CA 1
ATOM 1226 C C . LEU A 1 158 ? 13.691 2.766 -16.063 1.00 92.50 158 LEU A C 1
ATOM 1228 O O . LEU A 1 158 ? 13.366 1.625 -15.745 1.00 92.50 158 LEU A O 1
ATOM 1232 N N . LEU A 1 159 ? 14.321 3.587 -15.216 1.00 91.94 159 LEU A N 1
ATOM 1233 C CA . LEU A 1 159 ? 14.602 3.229 -13.824 1.00 91.94 159 LEU A CA 1
ATOM 1234 C C . LEU A 1 159 ? 13.347 2.783 -13.066 1.00 91.94 159 LEU A C 1
ATOM 1236 O O . LEU A 1 159 ? 13.444 1.849 -12.271 1.00 91.94 159 LEU A O 1
ATOM 1240 N N . LEU A 1 160 ? 12.180 3.383 -13.342 1.00 90.00 160 LEU A N 1
ATOM 1241 C CA . LEU A 1 160 ? 10.927 3.003 -12.686 1.00 90.00 160 LEU A CA 1
ATOM 1242 C C . LEU A 1 160 ? 10.598 1.522 -12.922 1.00 90.00 160 LEU A C 1
ATOM 1244 O O . LEU A 1 160 ? 10.256 0.806 -11.982 1.00 90.00 160 LEU A O 1
ATOM 1248 N N . ASN A 1 161 ? 10.800 1.049 -14.153 1.00 91.56 161 ASN A N 1
ATOM 1249 C CA . ASN A 1 161 ? 10.576 -0.343 -14.529 1.00 91.56 161 ASN A CA 1
ATOM 1250 C C . ASN A 1 161 ? 11.614 -1.292 -13.907 1.00 91.56 161 ASN A C 1
ATOM 1252 O O . ASN A 1 161 ? 11.383 -2.494 -13.874 1.00 91.56 161 ASN A O 1
ATOM 1256 N N . CYS A 1 162 ? 12.759 -0.796 -13.431 1.00 91.12 162 CYS A N 1
ATOM 1257 C CA . CYS A 1 162 ? 13.807 -1.635 -12.850 1.00 91.12 162 CYS A CA 1
ATOM 1258 C C . CYS A 1 162 ? 13.660 -1.803 -11.340 1.00 91.12 162 CYS A C 1
ATOM 1260 O O . CYS A 1 162 ? 13.863 -2.913 -10.850 1.00 91.12 162 CYS A O 1
ATOM 1262 N N . VAL A 1 163 ? 13.325 -0.736 -10.605 1.00 91.50 163 VAL A N 1
ATOM 1263 C CA . VAL A 1 163 ? 13.495 -0.696 -9.137 1.00 91.50 163 VAL A CA 1
ATOM 1264 C C . VAL A 1 163 ? 12.210 -0.893 -8.338 1.00 91.50 163 VAL A C 1
ATOM 1266 O O . VAL A 1 163 ? 12.266 -1.399 -7.220 1.00 91.50 163 VAL A O 1
ATOM 1269 N N . PHE A 1 164 ? 11.049 -0.520 -8.881 1.00 92.75 164 PHE A N 1
ATOM 1270 C CA . PHE A 1 164 ? 9.794 -0.642 -8.142 1.00 92.75 164 PHE A CA 1
ATOM 1271 C C . PHE A 1 164 ? 9.259 -2.074 -8.179 1.00 92.75 164 PHE A C 1
ATOM 1273 O O . PHE A 1 164 ? 9.275 -2.739 -9.218 1.00 92.75 164 PHE A O 1
ATOM 1280 N N . ARG A 1 165 ? 8.794 -2.557 -7.025 1.00 93.88 165 ARG A N 1
ATOM 1281 C CA . ARG A 1 165 ? 8.250 -3.906 -6.827 1.00 93.88 165 ARG A CA 1
ATOM 1282 C C . ARG A 1 165 ? 6.990 -3.846 -5.976 1.00 93.88 165 ARG A C 1
ATOM 1284 O O . ARG A 1 165 ? 6.831 -2.930 -5.171 1.00 93.88 165 ARG A O 1
ATOM 1291 N N . SER A 1 166 ? 6.072 -4.773 -6.220 1.00 92.81 166 SER A N 1
ATOM 1292 C CA . SER A 1 166 ? 4.783 -4.796 -5.537 1.00 92.81 166 SER A CA 1
ATOM 1293 C C . SER A 1 166 ? 4.970 -5.164 -4.070 1.00 92.81 166 SER A C 1
ATOM 1295 O O . SER A 1 166 ? 5.713 -6.087 -3.736 1.00 92.81 166 SER A O 1
ATOM 1297 N N . GLY A 1 167 ? 4.267 -4.454 -3.195 1.00 92.88 167 GLY A N 1
ATOM 1298 C CA . GLY A 1 167 ? 4.320 -4.673 -1.759 1.00 92.88 167 GLY A CA 1
ATOM 1299 C C . GLY A 1 167 ? 3.183 -3.954 -1.050 1.00 92.88 167 GLY A C 1
ATOM 1300 O O . GLY A 1 167 ? 2.668 -2.936 -1.521 1.00 92.88 167 GLY A O 1
ATOM 1301 N N . SER A 1 168 ? 2.767 -4.506 0.085 1.00 95.12 168 SER A N 1
ATOM 1302 C CA . SER A 1 168 ? 1.705 -3.939 0.905 1.00 95.12 168 SER A CA 1
ATOM 1303 C C . SER A 1 168 ? 1.970 -4.225 2.376 1.00 95.12 168 SER A C 1
ATOM 1305 O O . SER A 1 168 ? 2.447 -5.305 2.724 1.00 95.12 168 SER A O 1
ATOM 1307 N N . ALA A 1 169 ? 1.668 -3.258 3.234 1.00 96.69 169 ALA A N 1
ATOM 1308 C CA . ALA A 1 169 ? 1.795 -3.371 4.678 1.00 96.69 169 ALA A CA 1
ATOM 1309 C C . ALA A 1 169 ? 0.532 -2.833 5.355 1.00 96.69 169 ALA A C 1
ATOM 1311 O O . ALA A 1 169 ? -0.001 -1.797 4.954 1.00 96.69 169 ALA A O 1
ATOM 1312 N N . ALA A 1 170 ? 0.081 -3.521 6.403 1.00 97.94 170 ALA A N 1
ATOM 1313 C CA . ALA A 1 170 ? -0.998 -3.062 7.269 1.00 97.94 170 ALA A CA 1
ATOM 1314 C C . ALA A 1 170 ? -0.535 -3.038 8.726 1.00 97.94 170 ALA A C 1
ATOM 1316 O O . ALA A 1 170 ? 0.154 -3.948 9.186 1.00 97.94 170 ALA A O 1
ATOM 1317 N N . VAL A 1 171 ? -0.935 -1.997 9.453 1.00 97.44 171 VAL A N 1
ATOM 1318 C CA . VAL A 1 171 ? -0.628 -1.813 10.874 1.00 97.44 171 VAL A CA 1
ATOM 1319 C C . VAL A 1 171 ? -1.906 -1.432 11.607 1.00 97.44 171 VAL A C 1
ATOM 1321 O O . VAL A 1 171 ? -2.634 -0.542 11.172 1.00 97.44 171 VAL A O 1
ATOM 1324 N N . LEU A 1 172 ? -2.158 -2.087 12.739 1.00 97.75 172 LEU A N 1
ATOM 1325 C CA . LEU A 1 172 ? -3.239 -1.737 13.653 1.00 97.75 172 LEU A CA 1
ATOM 1326 C C . LEU A 1 172 ? -2.659 -1.026 14.877 1.00 97.75 172 LEU A C 1
ATOM 1328 O O . LEU A 1 172 ? -1.808 -1.578 15.572 1.00 97.75 172 LEU A O 1
ATOM 1332 N N . LEU A 1 173 ? -3.132 0.186 15.146 1.00 97.31 173 LEU A N 1
ATOM 1333 C CA . LEU A 1 173 ? -2.757 0.988 16.306 1.00 97.31 173 LEU A CA 1
ATOM 1334 C C . LEU A 1 173 ? -3.967 1.190 17.218 1.00 97.31 173 LEU A C 1
ATOM 1336 O O . LEU A 1 173 ? -5.101 1.326 16.756 1.00 97.31 173 LEU A O 1
ATOM 1340 N N . THR A 1 174 ? -3.729 1.252 18.525 1.00 97.00 174 THR A N 1
ATOM 1341 C CA . THR A 1 174 ? -4.773 1.560 19.503 1.00 97.00 174 THR A CA 1
ATOM 1342 C C . THR A 1 174 ? -4.221 2.339 20.685 1.00 97.00 174 THR A C 1
ATOM 1344 O O . THR A 1 174 ? -3.041 2.256 21.013 1.00 97.00 174 THR A O 1
ATOM 1347 N N . ASN A 1 175 ? -5.101 3.097 21.331 1.00 96.06 175 ASN A N 1
ATOM 1348 C CA . ASN A 1 175 ? -4.878 3.713 22.636 1.0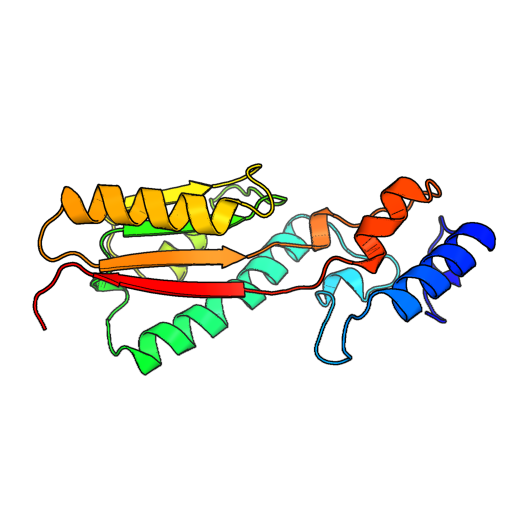0 96.06 175 ASN A CA 1
ATOM 1349 C C . ASN A 1 175 ? -5.758 3.076 23.732 1.00 96.06 175 ASN A C 1
ATOM 1351 O O . ASN A 1 175 ? -5.912 3.654 24.812 1.00 96.06 175 ASN A O 1
ATOM 1355 N N . LYS A 1 176 ? -6.374 1.916 23.453 1.00 89.88 176 LYS A N 1
ATOM 1356 C CA . LYS A 1 176 ? -7.040 1.104 24.472 1.00 89.88 176 LYS A CA 1
ATOM 1357 C C . LYS A 1 176 ? -5.989 0.586 25.451 1.00 89.88 176 LYS A C 1
ATOM 1359 O O . LYS A 1 176 ? -4.891 0.201 25.053 1.00 89.88 176 LYS A O 1
ATOM 1364 N N . LYS A 1 177 ? -6.327 0.602 26.740 1.00 79.25 177 LYS A N 1
ATOM 1365 C CA . LYS A 1 177 ? -5.513 -0.096 27.736 1.00 79.25 177 LYS A CA 1
ATOM 1366 C C . LYS A 1 177 ? -5.633 -1.607 27.471 1.00 79.25 177 LYS A C 1
ATOM 1368 O O . LYS A 1 177 ? -6.747 -2.027 27.149 1.00 79.25 177 LYS A O 1
ATOM 1373 N N . PRO A 1 178 ? -4.525 -2.363 27.539 1.00 65.06 178 PRO A N 1
ATOM 1374 C CA . PRO A 1 178 ? -4.549 -3.816 27.403 1.00 65.06 178 PRO A CA 1
ATOM 1375 C C . PRO A 1 178 ? -5.367 -4.481 28.514 1.00 65.06 178 PRO A C 1
ATOM 1377 O O . PRO A 1 178 ? -5.498 -3.867 29.602 1.00 65.06 178 PRO A O 1
#

Secondary structure (DSSP, 8-state):
-TTGGGSTT--HHHHHHHHHHHHTS---TT----GGGGSSS---SHHHHHHHHHHHHHHHHHHHHHHH---GGG--EEEEE-SS---SS-HHHHHHHHTT--TT-EEEEE-S-GGGHHHHHHHHHHHHHHHSTT-EEEEEEE--GGGG---SS-HHHHHHHHH----EEEEEEE-S--

Sequence (178 aa):
MEHLSMIEGFDQESLSFLSKVTSSSGLGEETYFPPSLRHLPPRTDHKNCIQEAHMLFFPILQDLFSKTRISPQEIDILVLNCSAFCSSPSLSSIIVNRFAMRDNVKTFNLSGMGCSAGVISIDIARTLLQLNRGSFALIISTEVLSTGWYSGKDQRKLLLNCVFRSGSAAVLLTNKKP

pLDDT: mean 92.52, std 7.74, range [57.88, 98.56]

Radius of gyration: 18.63 Å; Cα contacts (8 Å, |Δi|>4): 281; chains: 1; bounding box: 44×26×57 Å